Protein AF-A0A1V4A665-F1 (afdb_monomer)

Mean predicted aligned error: 5.91 Å

Structure (mmCIF, N/CA/C/O backbone):
data_AF-A0A1V4A665-F1
#
_entry.id   AF-A0A1V4A665-F1
#
loop_
_atom_site.group_PDB
_atom_site.id
_atom_site.type_symbol
_atom_site.label_atom_id
_atom_site.label_alt_id
_atom_site.label_comp_id
_atom_site.label_asym_id
_atom_site.label_entity_id
_atom_site.label_seq_id
_atom_site.pdbx_PDB_ins_code
_atom_site.Cartn_x
_atom_site.Cartn_y
_atom_site.Cartn_z
_atom_site.occupancy
_atom_site.B_iso_or_equiv
_atom_site.auth_seq_id
_atom_site.auth_comp_id
_atom_site.auth_asym_id
_atom_site.auth_atom_id
_atom_site.pdbx_PDB_model_num
ATOM 1 N N . MET A 1 1 ? -10.060 6.236 -21.273 1.00 76.00 1 MET A N 1
ATOM 2 C CA . MET A 1 1 ? -10.713 5.647 -20.078 1.00 76.00 1 MET A CA 1
ATOM 3 C C . MET A 1 1 ? -11.325 4.308 -20.467 1.00 76.00 1 MET A C 1
ATOM 5 O O . MET A 1 1 ? -11.681 4.166 -21.628 1.00 76.00 1 MET A O 1
ATOM 9 N N . THR A 1 2 ? -11.393 3.326 -19.561 1.00 91.56 2 THR A N 1
ATOM 10 C CA . THR A 1 2 ? -11.801 1.942 -19.895 1.00 91.56 2 THR A CA 1
ATOM 11 C C . THR A 1 2 ? -13.312 1.702 -19.878 1.00 91.56 2 THR A C 1
ATOM 13 O O . THR A 1 2 ? -13.748 0.668 -20.364 1.00 91.56 2 THR A O 1
ATOM 16 N N . GLY A 1 3 ? -14.105 2.629 -19.329 1.00 94.94 3 GLY A N 1
ATOM 17 C CA . GLY A 1 3 ? -15.557 2.464 -19.172 1.00 94.94 3 GLY A CA 1
ATOM 18 C C . GLY A 1 3 ? -15.970 1.578 -17.990 1.00 94.94 3 GLY A C 1
ATOM 19 O O . GLY A 1 3 ? -17.159 1.361 -17.785 1.00 94.94 3 GLY A O 1
ATOM 20 N N . HIS A 1 4 ? -15.014 1.090 -17.196 1.00 94.88 4 HIS A N 1
ATOM 21 C CA . HIS A 1 4 ? -15.266 0.278 -16.006 1.00 94.88 4 HIS A CA 1
ATOM 22 C C . HIS A 1 4 ? -14.942 1.051 -14.725 1.00 94.88 4 HIS A C 1
ATOM 24 O O . HIS A 1 4 ? -14.145 1.993 -14.739 1.00 94.88 4 HIS A O 1
ATOM 30 N N . ARG A 1 5 ? -15.530 0.608 -13.608 1.00 92.56 5 ARG A N 1
ATOM 31 C CA . ARG A 1 5 ? -15.144 1.061 -12.265 1.00 92.56 5 ARG A CA 1
ATOM 32 C C . ARG A 1 5 ? -13.665 0.740 -11.997 1.00 92.56 5 ARG A C 1
ATOM 34 O O . ARG A 1 5 ? -13.145 -0.243 -12.537 1.00 92.56 5 ARG A O 1
ATOM 41 N N . HIS A 1 6 ? -12.970 1.548 -11.195 1.00 91.88 6 HIS A N 1
ATOM 42 C CA . HIS A 1 6 ? -11.529 1.345 -10.993 1.00 91.88 6 HIS A CA 1
ATOM 43 C C . HIS A 1 6 ? -11.242 0.037 -10.250 1.00 91.88 6 HIS A C 1
ATOM 45 O O . HIS A 1 6 ? -10.253 -0.622 -10.559 1.00 91.88 6 HIS A O 1
ATOM 51 N N . GLU A 1 7 ? -12.131 -0.375 -9.345 1.00 94.38 7 GLU A N 1
ATOM 52 C CA . GLU A 1 7 ? -12.058 -1.622 -8.580 1.00 94.38 7 GLU A CA 1
ATOM 53 C C . GLU A 1 7 ? -11.962 -2.819 -9.523 1.00 94.38 7 GLU A C 1
ATOM 55 O O . GLU A 1 7 ? -11.055 -3.638 -9.404 1.00 94.38 7 GLU A O 1
ATOM 60 N N . ALA A 1 8 ? -12.823 -2.852 -10.542 1.00 95.50 8 ALA A N 1
ATOM 61 C CA . ALA A 1 8 ? -12.865 -3.915 -11.540 1.00 95.50 8 ALA A CA 1
ATOM 62 C C . ALA A 1 8 ? -11.580 -3.961 -12.379 1.00 95.50 8 ALA A C 1
ATOM 64 O O . ALA A 1 8 ? -11.098 -5.037 -12.739 1.00 95.50 8 ALA A O 1
ATOM 65 N N . GLU A 1 9 ? -10.984 -2.806 -12.691 1.00 96.31 9 GLU A N 1
ATOM 66 C CA . GLU A 1 9 ? -9.695 -2.777 -13.384 1.00 96.31 9 GLU A CA 1
ATOM 67 C C . GLU A 1 9 ? -8.550 -3.256 -12.487 1.00 96.31 9 GLU A C 1
ATOM 69 O O . GLU A 1 9 ? -7.679 -3.986 -12.965 1.00 96.31 9 GLU A O 1
ATOM 74 N N . VAL A 1 10 ? -8.548 -2.897 -11.201 1.00 95.88 10 VAL A N 1
ATOM 75 C CA . VAL A 1 10 ? -7.524 -3.350 -10.249 1.00 95.88 10 VAL A CA 1
ATOM 76 C C . VAL A 1 10 ? -7.664 -4.847 -9.969 1.00 95.88 10 VAL A C 1
ATOM 78 O O . VAL A 1 10 ? -6.669 -5.569 -10.021 1.00 95.88 10 VAL A O 1
ATOM 81 N N . GLU A 1 11 ? -8.876 -5.356 -9.770 1.00 96.50 11 GLU A N 1
ATOM 82 C CA . GLU A 1 11 ? -9.145 -6.789 -9.621 1.00 96.50 11 GLU A CA 1
ATOM 83 C C . GLU A 1 11 ? -8.640 -7.581 -10.829 1.00 96.50 11 GLU A C 1
ATOM 85 O O . GLU A 1 11 ? -7.860 -8.528 -10.687 1.00 96.50 11 GLU A O 1
ATOM 90 N N . ARG A 1 12 ? -9.020 -7.147 -12.036 1.00 96.19 12 ARG A N 1
ATOM 91 C CA . ARG A 1 12 ? -8.699 -7.849 -13.283 1.00 96.19 12 ARG A CA 1
ATOM 92 C C . ARG A 1 12 ? -7.221 -7.777 -13.655 1.00 96.19 12 ARG A C 1
ATOM 94 O O . ARG A 1 12 ? -6.689 -8.739 -14.207 1.00 96.19 12 ARG A O 1
ATOM 101 N N . ARG A 1 13 ? -6.558 -6.639 -13.426 1.00 95.75 13 ARG A N 1
ATOM 102 C CA . ARG A 1 13 ? -5.170 -6.413 -13.875 1.00 95.75 13 ARG A CA 1
ATOM 103 C C . ARG A 1 13 ? -4.128 -6.681 -12.797 1.00 95.75 13 ARG A C 1
ATOM 105 O O . ARG A 1 13 ? -2.977 -6.940 -13.142 1.00 95.75 13 ARG A O 1
ATOM 112 N N . VAL A 1 14 ? -4.509 -6.605 -11.524 1.00 96.12 14 VAL A N 1
ATOM 113 C CA . VAL A 1 14 ? -3.581 -6.673 -10.391 1.00 96.12 14 VAL A CA 1
ATOM 114 C C . VAL A 1 14 ? -3.929 -7.837 -9.474 1.00 96.12 14 VAL A C 1
ATOM 116 O O . VAL A 1 14 ? -3.139 -8.777 -9.406 1.00 96.12 14 VAL A O 1
ATOM 119 N N . LEU A 1 15 ? -5.086 -7.810 -8.799 1.00 97.38 15 LEU A N 1
ATOM 120 C CA . LEU A 1 15 ? -5.373 -8.757 -7.710 1.00 97.38 15 LEU A CA 1
ATOM 121 C C . LEU A 1 15 ? -5.430 -10.203 -8.220 1.00 97.38 15 LEU A C 1
ATOM 123 O O . LEU A 1 15 ? -4.699 -11.062 -7.725 1.00 97.38 15 LEU A O 1
ATOM 127 N N . GLY A 1 16 ? -6.220 -10.461 -9.266 1.00 95.56 16 GLY A N 1
ATOM 128 C CA . GLY A 1 16 ? -6.358 -11.787 -9.872 1.00 95.56 16 GLY A CA 1
ATOM 129 C C . GLY A 1 16 ? -5.032 -12.331 -10.421 1.00 95.56 16 GLY A C 1
ATOM 130 O O . GLY A 1 16 ? -4.569 -13.372 -9.950 1.00 95.56 16 GLY A O 1
ATOM 131 N N . PRO A 1 17 ? -4.360 -11.631 -11.360 1.00 93.31 17 PRO A N 1
ATOM 132 C CA . PRO A 1 17 ? -3.095 -12.091 -11.939 1.00 93.31 17 PRO A CA 1
ATOM 133 C C . PRO A 1 17 ? -1.947 -12.247 -10.931 1.00 93.31 17 PRO A C 1
ATOM 135 O O . PRO A 1 17 ? -1.073 -13.096 -11.120 1.00 93.31 17 PRO A O 1
ATOM 138 N N . ALA A 1 18 ? -1.923 -11.446 -9.860 1.00 95.88 18 ALA A N 1
ATOM 139 C CA . ALA A 1 18 ? -0.941 -11.594 -8.788 1.00 95.88 18 ALA A CA 1
ATOM 140 C C . ALA A 1 18 ? -1.342 -12.655 -7.746 1.00 95.88 18 ALA A C 1
ATOM 142 O O . ALA A 1 18 ? -0.508 -13.026 -6.916 1.00 95.88 18 ALA A O 1
ATOM 143 N N . GLY A 1 19 ? -2.567 -13.188 -7.819 1.00 96.56 19 GLY A N 1
ATOM 144 C CA . GLY A 1 19 ? -3.096 -14.204 -6.917 1.00 96.56 19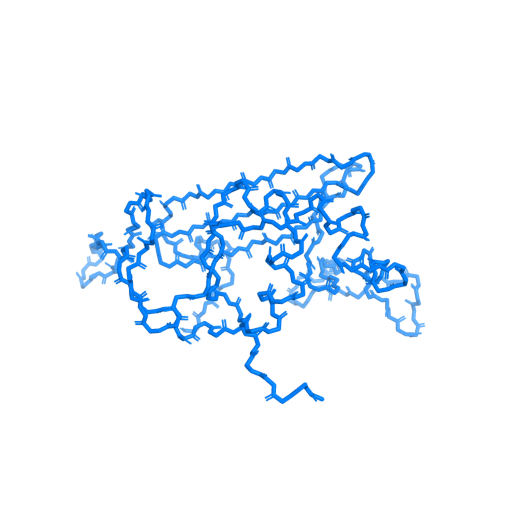 GLY A CA 1
ATOM 145 C C . GLY A 1 19 ? -3.338 -13.676 -5.505 1.00 96.56 19 GLY A C 1
ATOM 146 O O . GLY A 1 19 ? -3.020 -14.381 -4.550 1.00 96.56 19 GLY A O 1
ATOM 147 N N . LEU A 1 20 ? -3.826 -12.442 -5.369 1.00 97.81 20 LEU A N 1
ATOM 148 C CA . LEU A 1 20 ? -4.102 -11.786 -4.088 1.00 97.81 20 LEU A CA 1
ATOM 149 C C . LEU A 1 20 ? -5.510 -12.169 -3.616 1.00 97.81 20 LEU A C 1
ATOM 151 O O . LEU A 1 20 ? -6.488 -11.497 -3.928 1.00 97.81 20 LEU A O 1
ATOM 155 N N . ARG A 1 21 ? -5.625 -13.329 -2.964 1.00 96.44 21 ARG A N 1
ATOM 156 C CA . ARG A 1 21 ? -6.918 -13.976 -2.668 1.00 96.44 21 ARG A CA 1
ATOM 157 C C . ARG A 1 21 ? -7.666 -13.369 -1.481 1.00 96.44 21 ARG A C 1
ATOM 159 O O . ARG A 1 21 ? -8.854 -13.625 -1.330 1.00 96.44 21 ARG A O 1
ATOM 166 N N . TYR A 1 22 ? -6.973 -12.602 -0.656 1.00 97.38 22 TYR A N 1
ATOM 167 C CA . TYR A 1 22 ? -7.489 -11.925 0.528 1.00 97.38 22 TYR A CA 1
ATOM 168 C C . TYR A 1 22 ? -7.456 -10.399 0.372 1.00 97.38 22 TYR A C 1
ATOM 170 O O . TYR A 1 22 ? -7.697 -9.679 1.337 1.00 97.38 22 TYR A O 1
ATOM 178 N N . SER A 1 23 ? -7.154 -9.901 -0.830 1.00 97.81 23 SER A N 1
ATOM 179 C CA . SER A 1 23 ? -7.285 -8.489 -1.179 1.00 97.81 23 SER A CA 1
ATOM 180 C C . SER A 1 23 ? -8.612 -8.243 -1.885 1.00 97.81 23 SER A C 1
ATOM 182 O O . SER A 1 23 ? -8.947 -8.958 -2.829 1.00 97.81 23 SER A O 1
ATOM 184 N N . TYR A 1 24 ? -9.356 -7.228 -1.456 1.00 96.19 24 TYR A N 1
ATOM 185 C CA . TYR A 1 24 ? -10.657 -6.899 -2.033 1.00 96.19 24 TYR A CA 1
ATOM 186 C C . TYR A 1 24 ? -11.042 -5.441 -1.776 1.00 96.19 24 TYR A C 1
ATOM 188 O O . TYR A 1 24 ? -10.493 -4.778 -0.892 1.00 96.19 24 TYR A O 1
ATOM 196 N N . PHE A 1 25 ? -12.016 -4.962 -2.545 1.00 94.81 25 PHE A N 1
ATOM 197 C CA . PHE A 1 25 ? -12.670 -3.682 -2.313 1.00 94.81 25 PHE A CA 1
ATOM 198 C C . PHE A 1 25 ? -14.008 -3.923 -1.604 1.00 94.81 25 PHE A C 1
ATOM 200 O O . PHE A 1 25 ? -14.816 -4.707 -2.106 1.00 94.81 25 PHE A O 1
ATOM 207 N N . PRO A 1 26 ? -14.243 -3.325 -0.423 1.00 90.56 26 PRO A N 1
ATOM 208 C CA . PRO A 1 26 ? -15.443 -3.592 0.363 1.00 90.56 26 PRO A CA 1
ATOM 209 C C . PRO A 1 26 ? -16.704 -2.870 -0.151 1.00 90.56 26 PRO A C 1
ATOM 211 O O . PRO A 1 26 ? -17.768 -3.068 0.415 1.00 90.56 26 PRO A O 1
ATOM 214 N N . ASP A 1 27 ? -16.647 -2.063 -1.219 1.00 85.25 27 ASP A N 1
ATOM 215 C CA . ASP A 1 27 ? -17.749 -1.166 -1.612 1.00 85.25 27 ASP A CA 1
ATOM 216 C C . ASP A 1 27 ? -18.291 -0.401 -0.379 1.00 85.25 27 ASP A C 1
ATOM 218 O O . ASP A 1 27 ? -17.513 0.276 0.295 1.00 85.25 27 ASP A O 1
ATOM 222 N N . ALA A 1 28 ? -19.590 -0.508 -0.073 1.00 87.62 28 ALA A N 1
ATOM 223 C CA . ALA A 1 28 ? -20.231 0.081 1.110 1.00 87.62 28 ALA A CA 1
ATOM 224 C C . ALA A 1 28 ? -20.291 -0.866 2.328 1.00 87.62 28 ALA A C 1
ATOM 226 O O . ALA A 1 28 ? -20.850 -0.492 3.359 1.00 87.62 28 ALA A O 1
ATOM 227 N N . ASP A 1 29 ? -19.754 -2.082 2.210 1.00 91.38 29 ASP A N 1
ATOM 228 C CA . ASP A 1 29 ? -19.636 -3.030 3.316 1.00 91.38 29 ASP A CA 1
ATOM 229 C C . ASP A 1 29 ? -18.651 -2.480 4.356 1.00 91.38 29 ASP A C 1
ATOM 231 O O . ASP A 1 29 ? -17.537 -2.060 4.033 1.00 91.38 29 ASP A O 1
ATOM 235 N N . THR A 1 30 ? -19.077 -2.441 5.613 1.00 93.56 30 THR A N 1
ATOM 236 C CA . THR A 1 30 ? -18.249 -1.953 6.720 1.00 93.56 30 THR A CA 1
ATOM 237 C C . THR A 1 30 ? -17.481 -3.070 7.412 1.00 93.56 30 THR A C 1
ATOM 239 O O . THR A 1 30 ? -16.614 -2.774 8.232 1.00 93.56 30 THR A O 1
ATOM 242 N N . ASP A 1 31 ? -17.806 -4.334 7.131 1.00 93.25 31 ASP A N 1
ATOM 243 C CA . ASP A 1 31 ? -17.176 -5.479 7.776 1.00 93.25 31 ASP A CA 1
ATOM 244 C C . ASP A 1 31 ? -15.863 -5.888 7.085 1.00 93.25 31 ASP A C 1
ATOM 246 O O . ASP A 1 31 ? -15.717 -5.892 5.856 1.00 93.25 31 ASP A O 1
ATOM 250 N N . ILE A 1 32 ? -14.886 -6.298 7.899 1.00 94.56 32 ILE A N 1
ATOM 251 C CA . ILE A 1 32 ? -13.647 -6.908 7.415 1.00 94.56 32 ILE A CA 1
ATOM 252 C C . ILE A 1 32 ? -13.852 -8.424 7.311 1.00 94.56 32 ILE A C 1
ATOM 254 O O . ILE A 1 32 ? -14.257 -9.095 8.260 1.00 94.56 32 ILE A O 1
ATOM 258 N N . ARG A 1 33 ? -13.573 -8.987 6.133 1.00 94.69 33 ARG A N 1
ATOM 259 C CA . ARG A 1 33 ? -13.776 -10.408 5.835 1.00 94.69 33 ARG A CA 1
ATOM 260 C C . ARG A 1 33 ? -12.648 -11.250 6.431 1.00 94.69 33 ARG A C 1
ATOM 262 O O . ARG A 1 33 ? -11.476 -10.996 6.168 1.00 94.69 33 ARG A O 1
ATOM 269 N N . GLY A 1 34 ? -13.011 -12.326 7.129 1.00 95.38 34 GLY A N 1
ATOM 270 C CA . GLY A 1 34 ? -12.053 -13.273 7.713 1.00 95.38 34 GLY A CA 1
ATOM 271 C C . GLY A 1 34 ? -11.369 -12.742 8.980 1.00 95.38 34 GLY A C 1
ATOM 272 O O . GLY A 1 34 ? -11.804 -11.732 9.522 1.00 95.38 34 GLY A O 1
ATOM 273 N N . PRO A 1 35 ? -10.328 -13.423 9.492 1.00 96.00 35 PRO A N 1
ATOM 274 C CA . PRO A 1 35 ? -9.631 -13.002 10.707 1.00 96.00 35 PRO A CA 1
ATOM 275 C C . PRO A 1 35 ? -8.950 -11.636 10.553 1.00 96.00 35 PRO A C 1
ATOM 277 O O . PRO A 1 35 ? -8.191 -11.420 9.608 1.00 96.00 35 PRO A O 1
ATOM 280 N N . HIS A 1 36 ? -9.187 -10.744 11.509 1.00 95.81 36 HIS A N 1
ATOM 281 C CA . HIS A 1 36 ? -8.585 -9.416 11.593 1.00 95.81 36 HIS A CA 1
ATOM 282 C C . HIS A 1 36 ? -8.463 -8.990 13.060 1.00 95.81 36 HIS A C 1
ATOM 284 O O . HIS A 1 36 ? -9.134 -9.545 13.927 1.00 95.81 36 HIS A O 1
ATOM 290 N N . ASN A 1 37 ? -7.579 -8.031 13.330 1.00 94.75 37 ASN A N 1
ATOM 291 C CA . ASN A 1 37 ? -7.515 -7.366 14.630 1.00 94.75 37 ASN A CA 1
ATOM 292 C C . ASN A 1 37 ? -8.523 -6.218 14.657 1.00 94.75 37 ASN A C 1
ATOM 294 O O . ASN A 1 37 ? -8.673 -5.546 13.637 1.00 94.75 37 ASN A O 1
ATOM 298 N N . ASP A 1 38 ? -9.091 -5.929 15.823 1.00 95.31 38 ASP A N 1
ATOM 299 C CA . ASP A 1 38 ? -9.941 -4.755 16.011 1.00 95.31 38 ASP A CA 1
ATOM 300 C C . ASP A 1 38 ? -9.121 -3.455 15.929 1.00 95.31 38 ASP A C 1
ATOM 302 O O . ASP A 1 38 ? -8.031 -3.330 16.500 1.00 95.31 38 ASP A O 1
ATOM 306 N N . GLY A 1 39 ? -9.630 -2.477 15.186 1.00 93.94 39 GLY A N 1
ATOM 307 C CA . GLY A 1 39 ? -9.032 -1.157 15.017 1.00 93.94 39 GLY A CA 1
ATOM 308 C C . GLY A 1 39 ? -9.595 -0.177 16.037 1.00 93.94 39 GLY A C 1
ATOM 309 O O . GLY A 1 39 ? -10.807 -0.091 16.205 1.00 93.94 39 GLY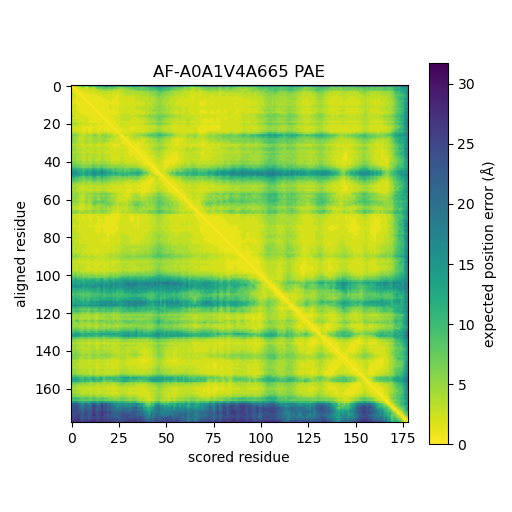 A O 1
ATOM 310 N N . TYR A 1 40 ? -8.733 0.611 16.674 1.00 93.31 40 TYR A N 1
ATOM 311 C CA . TYR A 1 40 ? -9.147 1.618 17.652 1.00 93.31 40 TYR A CA 1
ATOM 312 C C . TYR A 1 40 ? -8.645 3.004 17.269 1.00 93.31 40 TYR A C 1
ATOM 314 O O . TYR A 1 40 ? -7.560 3.127 16.718 1.00 93.31 40 TYR A O 1
ATOM 322 N N . GLN A 1 41 ? -9.401 4.051 17.582 1.00 91.25 41 GLN A N 1
ATOM 323 C CA . GLN A 1 41 ? -9.021 5.437 17.317 1.00 91.25 41 GLN A CA 1
ATOM 324 C C . GLN A 1 41 ? -9.262 6.296 18.554 1.00 91.25 41 GLN A C 1
ATOM 326 O O . GLN A 1 41 ? -10.290 6.181 19.222 1.00 91.25 41 GLN A O 1
ATOM 331 N N . GLU A 1 42 ? -8.307 7.169 18.844 1.00 91.56 42 GLU A N 1
ATOM 332 C CA . GLU A 1 42 ? -8.420 8.197 19.869 1.00 91.56 42 GLU A CA 1
ATOM 333 C C . GLU A 1 42 ? -9.279 9.360 19.367 1.00 91.56 42 GLU A C 1
ATOM 335 O O . GLU A 1 42 ? -9.062 9.893 18.275 1.00 91.56 42 GLU A O 1
ATOM 340 N N . PHE A 1 43 ? -10.250 9.761 20.185 1.00 88.06 43 PHE A N 1
ATOM 341 C CA . PHE A 1 43 ? -11.128 10.903 19.973 1.00 88.06 43 PHE A CA 1
ATOM 342 C C . PHE A 1 43 ? -10.934 11.912 21.110 1.00 88.06 43 PHE A C 1
ATOM 344 O O . PHE A 1 43 ? -11.196 11.576 22.270 1.00 88.06 43 PHE A O 1
ATOM 351 N N . PRO A 1 44 ? -10.506 13.150 20.808 1.00 88.44 44 PRO A N 1
ATOM 352 C CA . PRO A 1 44 ? -10.406 14.200 21.812 1.00 88.44 44 PRO A CA 1
ATOM 353 C C . PRO A 1 44 ? -11.776 14.537 22.408 1.00 88.44 44 PRO A C 1
ATOM 355 O O . PRO A 1 44 ? -12.771 14.661 21.689 1.00 88.44 44 PRO A O 1
ATOM 358 N N . LYS A 1 45 ? -11.815 14.738 23.724 1.00 90.00 45 LYS A N 1
ATOM 359 C CA . LYS A 1 45 ? -12.981 15.212 24.474 1.00 90.00 45 LYS A CA 1
ATOM 360 C C . LYS A 1 45 ? -12.760 16.619 25.017 1.00 90.00 45 LYS A C 1
ATOM 362 O O . LYS A 1 45 ? -11.638 17.119 25.120 1.00 90.00 45 LYS A O 1
ATOM 367 N N . ALA A 1 46 ? -13.865 17.260 25.399 1.00 87.00 46 ALA A N 1
ATOM 368 C CA . ALA A 1 46 ? -13.813 18.495 26.170 1.00 87.00 46 ALA A CA 1
ATOM 369 C C . ALA A 1 46 ? -12.997 18.278 27.457 1.00 87.00 46 ALA A C 1
ATOM 371 O O . ALA A 1 46 ? -13.099 17.232 28.089 1.00 87.00 46 ALA A O 1
ATOM 372 N N . GLY A 1 47 ? -12.179 19.263 27.831 1.00 87.50 47 GLY A N 1
ATOM 373 C CA . GLY A 1 47 ? -11.319 19.166 29.016 1.00 87.50 47 GLY A CA 1
ATOM 374 C C . GLY A 1 47 ? -9.985 18.438 28.802 1.00 87.50 47 GLY A C 1
ATOM 375 O O . GLY A 1 47 ? -9.238 18.293 29.762 1.00 87.50 47 GLY A O 1
ATOM 376 N N . GLY A 1 48 ? -9.650 18.029 27.571 1.00 86.75 48 GLY A N 1
ATOM 377 C CA . GLY A 1 48 ? -8.350 17.420 27.247 1.00 86.75 48 GLY A CA 1
ATOM 378 C C . GLY A 1 48 ? -8.273 15.909 27.479 1.00 86.75 48 GLY A C 1
ATOM 379 O O . GLY A 1 48 ? -7.209 15.321 27.307 1.00 86.75 48 GLY A O 1
ATOM 380 N N . GLU A 1 49 ? -9.387 15.274 27.844 1.00 90.81 49 GLU A N 1
ATOM 381 C CA . GLU A 1 49 ? -9.490 13.818 27.897 1.00 90.81 49 GLU A CA 1
ATOM 382 C C . GLU A 1 49 ? -9.477 13.202 26.490 1.00 90.81 49 GLU A C 1
ATOM 384 O O . GLU A 1 49 ? -9.833 13.844 25.499 1.00 90.81 49 GLU A O 1
ATOM 389 N N . VAL A 1 50 ? -9.103 11.925 26.409 1.00 91.19 50 VAL A N 1
ATOM 390 C CA . VAL A 1 50 ? -9.112 11.143 25.170 1.00 91.19 50 VAL A CA 1
ATOM 391 C C . VAL A 1 50 ? -9.988 9.912 25.364 1.00 91.19 50 VAL A C 1
ATOM 393 O O . VAL A 1 50 ? -9.872 9.198 26.358 1.00 91.19 50 VAL A O 1
ATOM 396 N N . GLU A 1 51 ? -10.880 9.663 24.409 1.00 92.00 51 GLU A N 1
ATOM 397 C CA . GLU A 1 51 ? -11.692 8.451 24.343 1.00 92.00 51 GLU A CA 1
ATOM 398 C C . GLU A 1 51 ? -11.159 7.522 23.260 1.00 92.00 51 GLU A C 1
ATOM 400 O O . GLU A 1 51 ? -11.069 7.914 22.099 1.00 92.00 51 GLU A O 1
ATOM 405 N N . LEU A 1 52 ? -10.859 6.277 23.623 1.00 93.00 52 LEU A N 1
ATOM 406 C CA . LEU A 1 52 ? -10.545 5.238 22.654 1.00 93.00 52 LEU A CA 1
ATOM 407 C C . LEU A 1 52 ? -11.848 4.596 22.160 1.00 93.00 52 LEU A C 1
ATOM 409 O O . LEU A 1 52 ? -12.604 4.047 22.961 1.00 93.00 52 LEU A O 1
ATOM 413 N N . ARG A 1 53 ? -12.109 4.655 20.852 1.00 93.50 53 ARG A N 1
ATOM 414 C CA . ARG A 1 53 ? -13.282 4.030 20.224 1.00 93.50 53 ARG A CA 1
ATOM 415 C C . ARG A 1 53 ? -12.872 2.920 19.280 1.00 93.50 53 ARG A C 1
ATOM 417 O O . ARG A 1 53 ? -11.922 3.083 18.520 1.00 93.50 53 ARG A O 1
ATOM 424 N N . ASP A 1 54 ? -13.628 1.830 19.304 1.00 95.25 54 ASP A N 1
ATOM 425 C CA . ASP A 1 54 ? -13.565 0.798 18.273 1.00 95.25 54 ASP A CA 1
ATOM 426 C C . ASP A 1 54 ? -14.081 1.378 16.946 1.00 95.25 54 ASP A C 1
ATOM 428 O O . ASP A 1 54 ? -15.195 1.897 16.857 1.00 95.25 54 ASP A O 1
ATOM 432 N N . VAL A 1 55 ? -13.225 1.325 15.933 1.00 93.25 55 VAL A N 1
ATOM 433 C CA . VAL A 1 55 ? -13.443 1.809 14.564 1.00 93.25 55 VAL A CA 1
ATOM 434 C C . VAL A 1 55 ? -13.188 0.696 13.548 1.00 93.25 55 VAL A C 1
ATOM 436 O O . VAL A 1 55 ? -12.903 0.960 12.382 1.00 93.25 55 VAL A O 1
ATOM 439 N N . THR A 1 56 ? -13.286 -0.565 13.972 1.00 94.56 56 THR A N 1
ATOM 440 C CA . THR A 1 56 ? -13.115 -1.738 13.104 1.00 94.56 56 THR A CA 1
ATOM 441 C C . THR A 1 56 ? -14.104 -1.712 11.947 1.00 94.56 56 THR A C 1
ATOM 443 O O . THR A 1 56 ? -13.743 -2.008 10.809 1.00 94.56 56 THR A O 1
ATOM 446 N N . ARG A 1 57 ? -15.341 -1.295 12.239 1.00 93.88 57 ARG A N 1
ATOM 447 C CA . ARG A 1 57 ? -16.441 -1.202 11.281 1.00 93.88 57 ARG A CA 1
ATOM 448 C C . ARG A 1 57 ? -16.651 0.233 10.835 1.00 93.88 57 ARG A C 1
ATOM 450 O O . ARG A 1 57 ? -17.216 1.040 11.572 1.00 93.88 57 ARG A O 1
ATOM 457 N N . TRP A 1 58 ? -16.235 0.544 9.614 1.00 87.06 58 TRP A N 1
ATOM 458 C CA . TRP A 1 58 ? -16.489 1.844 8.998 1.00 87.06 58 TRP A CA 1
ATOM 459 C C . TRP A 1 58 ? -16.400 1.765 7.471 1.00 87.06 58 TRP A C 1
ATOM 461 O O . TRP A 1 58 ? -15.683 0.932 6.912 1.00 87.06 58 TRP A O 1
ATOM 471 N N . SER A 1 59 ? -17.147 2.633 6.786 1.00 87.69 59 SER A N 1
ATOM 472 C CA . SER A 1 59 ? -17.197 2.628 5.322 1.00 87.69 59 SER A CA 1
ATOM 473 C C . SER A 1 59 ? -15.885 3.126 4.718 1.00 87.69 59 SER A C 1
ATOM 475 O O . SER A 1 59 ? -15.424 4.220 5.037 1.00 87.69 59 SER A O 1
ATOM 477 N N . GLN A 1 60 ? -15.327 2.370 3.767 1.00 85.38 60 GLN A N 1
ATOM 478 C CA . GLN A 1 60 ? -14.133 2.787 3.025 1.00 85.38 60 GLN A CA 1
ATOM 479 C C . GLN A 1 60 ? -14.446 3.674 1.810 1.00 85.38 60 GLN A C 1
ATOM 481 O O . GLN A 1 60 ? -13.519 4.156 1.150 1.00 85.38 60 GLN A O 1
ATOM 486 N N . THR A 1 61 ? -15.726 3.907 1.492 1.00 84.81 61 THR A N 1
ATOM 487 C CA . THR A 1 61 ? -16.145 4.594 0.256 1.00 84.81 61 THR A CA 1
ATOM 488 C C . THR A 1 61 ? -15.597 6.012 0.135 1.00 84.81 61 THR A C 1
ATOM 490 O O . THR A 1 61 ? -15.319 6.453 -0.976 1.00 84.81 61 THR A O 1
ATOM 493 N N . GLU A 1 62 ? -15.382 6.710 1.255 1.00 83.19 62 GLU A N 1
ATOM 494 C CA . GLU A 1 62 ? -14.803 8.063 1.277 1.00 83.19 62 GLU A CA 1
ATOM 495 C C . GLU A 1 62 ? -13.389 8.102 0.671 1.00 83.19 62 GLU A C 1
ATOM 497 O O . GLU A 1 62 ? -12.983 9.086 0.058 1.00 83.19 62 GLU A O 1
ATOM 502 N N . SER A 1 63 ? -12.632 7.007 0.796 1.00 83.38 63 SER A N 1
ATOM 503 C CA . SER A 1 63 ? -11.267 6.930 0.271 1.00 83.38 63 SER A CA 1
ATOM 504 C C . SER A 1 63 ? -11.216 6.731 -1.240 1.00 83.38 63 SER A C 1
ATOM 506 O O . SER A 1 63 ? -10.208 7.081 -1.857 1.00 83.38 63 SER A O 1
ATOM 508 N N . TRP A 1 64 ? -12.251 6.111 -1.818 1.00 86.56 64 TRP A N 1
ATOM 509 C CA . TRP A 1 64 ? -12.288 5.658 -3.209 1.00 86.56 64 TRP A CA 1
ATOM 510 C C . TRP A 1 64 ? -10.936 5.042 -3.648 1.00 86.56 64 TRP A C 1
ATOM 512 O O . TRP A 1 64 ? -10.284 4.323 -2.879 1.00 86.56 64 TRP A O 1
ATOM 522 N N . ALA A 1 65 ? -10.453 5.366 -4.848 1.00 87.50 65 ALA A N 1
ATOM 523 C CA . ALA A 1 65 ? -9.183 4.875 -5.385 1.00 87.50 65 ALA A CA 1
ATOM 524 C C . ALA A 1 65 ? -7.927 5.257 -4.564 1.00 87.50 65 ALA A C 1
ATOM 526 O O . ALA A 1 65 ? -6.857 4.697 -4.802 1.00 87.50 65 ALA A O 1
ATOM 527 N N . ALA A 1 66 ? -8.018 6.185 -3.602 1.00 86.38 66 ALA A N 1
ATOM 528 C CA . ALA A 1 66 ? -6.866 6.626 -2.815 1.00 86.38 66 ALA A CA 1
ATOM 529 C C . ALA A 1 66 ? -6.496 5.671 -1.668 1.00 86.38 66 ALA A C 1
ATOM 531 O O . ALA A 1 66 ? -5.365 5.728 -1.179 1.00 86.38 66 ALA A O 1
ATOM 532 N N . GLY A 1 67 ? -7.413 4.808 -1.213 1.00 85.81 67 GLY A N 1
ATOM 533 C CA . GLY A 1 67 ? -7.119 3.974 -0.043 1.00 85.81 67 GLY A CA 1
ATOM 534 C C . GLY A 1 67 ? -8.169 2.963 0.401 1.00 85.81 67 GLY A C 1
ATOM 535 O O . GLY A 1 67 ? -8.058 2.489 1.522 1.00 85.81 67 GLY A O 1
ATOM 536 N N . HIS A 1 68 ? -9.169 2.626 -0.417 1.00 89.44 68 HIS A N 1
ATOM 537 C CA . HIS A 1 68 ? -10.238 1.709 0.008 1.00 89.44 68 HIS A CA 1
ATOM 538 C C . HIS A 1 68 ? -9.935 0.203 -0.180 1.00 89.44 68 HIS A C 1
ATOM 540 O O . HIS A 1 68 ? -10.851 -0.609 -0.148 1.00 89.44 68 HIS A O 1
ATOM 546 N N . LEU A 1 69 ? -8.679 -0.194 -0.428 1.00 94.06 69 LEU A N 1
ATOM 547 C CA . LEU A 1 69 ? -8.308 -1.610 -0.570 1.00 94.06 69 LEU A CA 1
ATOM 548 C C . LEU A 1 69 ? -8.107 -2.252 0.810 1.00 94.06 69 LEU A C 1
ATOM 550 O O . LEU A 1 69 ? -7.217 -1.836 1.552 1.00 94.06 69 LEU A O 1
ATOM 554 N N . THR A 1 70 ? -8.835 -3.329 1.097 1.00 95.25 70 THR A N 1
ATOM 555 C CA . THR A 1 70 ? -8.548 -4.223 2.228 1.00 95.25 70 THR A CA 1
ATOM 556 C C . THR A 1 70 ? -7.629 -5.347 1.762 1.00 95.25 70 THR A C 1
ATOM 558 O O . THR A 1 70 ? -7.774 -5.854 0.649 1.00 95.25 70 THR A O 1
ATOM 561 N N . SER A 1 71 ? -6.644 -5.727 2.578 1.00 96.62 71 SER A N 1
ATOM 562 C CA . SER A 1 71 ? -5.647 -6.733 2.206 1.00 96.62 71 SER A CA 1
ATOM 563 C C . SER A 1 71 ? -5.020 -7.410 3.427 1.00 96.62 71 SER A C 1
ATOM 565 O O . SER A 1 71 ? -5.265 -7.028 4.566 1.00 96.62 71 SER A O 1
ATOM 567 N N . THR A 1 72 ? -4.152 -8.389 3.173 1.00 97.38 72 THR A N 1
ATOM 568 C CA . THR A 1 72 ? -3.285 -9.026 4.173 1.00 97.38 72 THR A CA 1
ATOM 569 C C . THR A 1 72 ? -1.824 -8.671 3.920 1.00 97.38 72 THR A C 1
ATOM 571 O O . THR A 1 72 ? -1.437 -8.344 2.795 1.00 97.38 72 THR A O 1
ATOM 574 N N . THR A 1 73 ? -0.975 -8.791 4.943 1.00 97.06 73 THR A N 1
ATOM 575 C CA . THR A 1 73 ? 0.475 -8.588 4.788 1.00 97.06 73 THR A CA 1
ATOM 576 C C . THR A 1 73 ? 1.079 -9.547 3.757 1.00 97.06 73 THR A C 1
ATOM 578 O O . THR A 1 73 ? 1.903 -9.135 2.945 1.00 97.06 73 THR A O 1
ATOM 581 N N . THR A 1 74 ? 0.598 -10.794 3.712 1.00 97.06 74 THR A N 1
ATOM 582 C CA . THR A 1 74 ? 1.011 -11.805 2.725 1.00 97.06 74 THR A CA 1
ATOM 583 C C . THR A 1 74 ? 0.666 -11.402 1.290 1.00 97.06 74 THR A C 1
ATOM 585 O O . THR A 1 74 ? 1.503 -11.531 0.394 1.00 97.06 74 THR A O 1
ATOM 588 N N . ASP A 1 75 ? -0.550 -10.915 1.039 1.00 98.19 75 ASP A N 1
ATOM 589 C CA . ASP A 1 75 ? -0.938 -10.501 -0.312 1.00 98.19 75 ASP A CA 1
ATOM 590 C C . ASP A 1 75 ? -0.252 -9.194 -0.728 1.00 98.19 75 ASP A C 1
ATOM 592 O O . ASP A 1 75 ? 0.176 -9.058 -1.876 1.00 98.19 75 ASP A O 1
ATOM 596 N N . LEU A 1 76 ? -0.043 -8.263 0.206 1.00 97.00 76 LEU A N 1
ATOM 597 C CA . LEU A 1 76 ? 0.748 -7.059 -0.046 1.00 97.00 76 LEU A CA 1
ATOM 598 C C . LEU A 1 76 ? 2.201 -7.408 -0.399 1.00 97.00 76 LEU A C 1
ATOM 600 O O . LEU A 1 76 ? 2.712 -6.924 -1.409 1.00 97.00 76 LEU A O 1
ATOM 604 N N . GLU A 1 77 ? 2.846 -8.309 0.339 1.00 96.50 77 GLU A N 1
ATOM 605 C CA . GLU A 1 77 ? 4.194 -8.792 0.018 1.00 96.50 77 GLU A CA 1
ATOM 606 C C . GLU A 1 77 ? 4.242 -9.494 -1.348 1.00 96.50 77 GLU A C 1
ATOM 608 O O . GLU A 1 77 ? 5.118 -9.224 -2.178 1.00 96.50 77 GLU A O 1
ATOM 613 N N . ARG A 1 78 ? 3.252 -10.344 -1.645 1.00 96.31 78 ARG A N 1
ATOM 614 C CA . ARG A 1 78 ? 3.130 -10.989 -2.958 1.00 96.31 78 ARG A CA 1
ATOM 615 C C . ARG A 1 78 ? 2.997 -9.954 -4.074 1.00 96.31 78 ARG A C 1
ATOM 617 O O . ARG A 1 78 ? 3.653 -10.097 -5.108 1.00 96.31 78 ARG A O 1
ATOM 624 N N . SER A 1 79 ? 2.187 -8.915 -3.874 1.00 95.19 79 SER A N 1
ATOM 625 C CA . SER A 1 79 ? 2.003 -7.836 -4.848 1.00 95.19 79 SER A CA 1
ATOM 626 C C . SER A 1 79 ? 3.319 -7.104 -5.132 1.00 95.19 79 SER A C 1
ATOM 628 O O . SER A 1 79 ? 3.657 -6.900 -6.299 1.00 95.19 79 SER A O 1
ATOM 630 N N . LEU A 1 80 ? 4.116 -6.818 -4.093 1.00 94.19 80 LEU A N 1
ATOM 631 C CA . LEU A 1 80 ? 5.438 -6.205 -4.211 1.00 94.19 80 LEU A CA 1
ATOM 632 C C . LEU A 1 80 ? 6.375 -7.060 -5.053 1.00 94.19 80 LEU A C 1
ATOM 634 O O . LEU A 1 80 ? 6.915 -6.589 -6.055 1.00 94.19 80 LEU A O 1
ATOM 638 N N . HIS A 1 81 ? 6.519 -8.337 -4.698 1.00 93.25 81 HIS A N 1
ATOM 639 C CA . HIS A 1 81 ? 7.391 -9.249 -5.429 1.00 93.25 81 HIS A CA 1
ATOM 640 C C . HIS A 1 81 ? 6.975 -9.416 -6.891 1.00 93.25 81 HIS A C 1
ATOM 642 O O . HIS A 1 81 ? 7.830 -9.496 -7.775 1.00 93.25 81 HIS A O 1
ATOM 648 N N . ARG A 1 82 ? 5.669 -9.487 -7.169 1.00 94.50 82 ARG A N 1
ATOM 649 C CA . ARG A 1 82 ? 5.157 -9.603 -8.539 1.00 94.50 82 ARG A CA 1
ATOM 650 C C . ARG A 1 82 ? 5.395 -8.319 -9.326 1.00 94.50 82 ARG A C 1
ATOM 652 O O . ARG A 1 82 ? 5.825 -8.409 -10.473 1.00 94.50 82 ARG A O 1
ATOM 659 N N . LEU A 1 83 ? 5.165 -7.153 -8.730 1.00 93.44 83 LEU A N 1
ATOM 660 C CA . LEU A 1 83 ? 5.414 -5.866 -9.372 1.00 93.44 83 LEU A CA 1
ATOM 661 C C . LEU A 1 83 ? 6.896 -5.697 -9.719 1.00 93.44 83 LEU A C 1
ATOM 663 O O . LEU A 1 83 ? 7.218 -5.459 -10.878 1.00 93.44 83 LEU A O 1
ATOM 667 N N . PHE A 1 84 ? 7.788 -5.902 -8.747 1.00 93.31 84 PHE A N 1
ATOM 668 C CA . PHE A 1 84 ? 9.225 -5.639 -8.897 1.00 93.31 84 PHE A CA 1
ATOM 669 C C . PHE A 1 84 ? 9.881 -6.597 -9.897 1.00 93.31 84 PHE A C 1
ATOM 671 O O . PHE A 1 84 ? 10.849 -6.245 -10.556 1.00 93.31 84 PHE A O 1
ATOM 678 N N . ARG A 1 85 ? 9.309 -7.794 -10.080 1.00 92.12 85 ARG A N 1
ATOM 679 C CA . ARG A 1 85 ? 9.733 -8.768 -11.102 1.00 92.12 85 ARG A CA 1
ATOM 680 C C . ARG A 1 85 ? 9.041 -8.589 -12.456 1.00 92.12 85 ARG A C 1
ATOM 682 O O . ARG A 1 85 ? 9.030 -9.521 -13.263 1.00 92.12 85 ARG A O 1
ATOM 689 N N . GLY A 1 86 ? 8.379 -7.459 -12.685 1.00 93.25 86 GLY A N 1
ATOM 690 C CA . GLY A 1 86 ? 7.713 -7.168 -13.949 1.00 93.25 86 GLY A CA 1
ATOM 691 C C . GLY A 1 86 ? 6.530 -8.083 -14.274 1.00 93.25 86 GLY A C 1
ATOM 692 O O . GLY A 1 86 ? 6.286 -8.430 -15.429 1.00 93.25 86 GLY A O 1
ATOM 693 N N . ARG A 1 87 ? 5.806 -8.582 -13.268 1.00 94.25 87 ARG A N 1
ATOM 694 C CA . ARG A 1 87 ? 4.643 -9.463 -13.488 1.00 94.25 87 ARG A CA 1
ATOM 695 C C . ARG A 1 87 ? 3.316 -8.712 -13.515 1.00 94.25 87 ARG A C 1
ATOM 697 O O . ARG A 1 87 ? 2.371 -9.247 -14.087 1.00 94.25 87 ARG A O 1
ATOM 704 N N . ILE A 1 88 ? 3.275 -7.498 -12.963 1.00 94.31 88 ILE A N 1
ATOM 705 C CA . ILE A 1 88 ? 2.100 -6.613 -12.973 1.00 94.31 88 ILE A CA 1
ATOM 706 C C . ILE A 1 88 ? 2.305 -5.502 -14.013 1.00 94.31 88 ILE A C 1
ATOM 708 O O . ILE A 1 88 ? 1.619 -5.477 -15.031 1.00 94.31 88 ILE A O 1
ATOM 712 N N . VAL A 1 89 ? 3.306 -4.645 -13.802 1.00 94.06 89 VAL A N 1
ATOM 713 C CA . VAL A 1 89 ? 3.749 -3.611 -14.754 1.00 94.06 89 VAL A CA 1
ATOM 714 C C . VAL A 1 89 ? 5.050 -4.077 -15.405 1.00 94.06 89 VAL A C 1
ATOM 716 O O . VAL A 1 89 ? 5.846 -4.734 -14.744 1.00 94.06 89 VAL A O 1
ATOM 719 N N . ARG A 1 90 ? 5.264 -3.810 -16.698 1.00 94.44 90 ARG A N 1
ATOM 720 C CA . ARG A 1 90 ? 6.398 -4.344 -17.477 1.00 94.44 90 ARG A CA 1
ATOM 721 C C . ARG A 1 90 ? 7.155 -3.254 -18.218 1.00 94.44 90 ARG A C 1
ATOM 723 O O . ARG A 1 90 ? 6.564 -2.253 -18.613 1.00 94.44 90 ARG A O 1
ATOM 730 N N . GLY A 1 91 ? 8.430 -3.528 -18.489 1.00 95.44 91 GLY A N 1
ATOM 731 C CA . GLY A 1 91 ? 9.248 -2.738 -19.405 1.00 95.44 91 GLY A CA 1
ATOM 73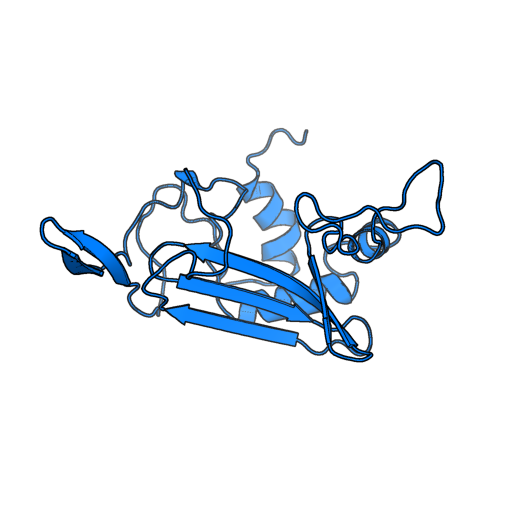2 C C . GLY A 1 91 ? 9.367 -1.273 -18.968 1.00 95.44 91 GLY A C 1
ATOM 733 O O . GLY A 1 91 ? 9.502 -1.025 -17.770 1.00 95.44 91 GLY A O 1
ATOM 734 N N . PRO A 1 92 ? 9.273 -0.308 -19.901 1.00 96.50 92 PRO A N 1
ATOM 735 C CA . PRO A 1 92 ? 9.461 1.112 -19.596 1.00 96.50 92 PRO A CA 1
ATOM 736 C C . PRO A 1 92 ? 8.550 1.644 -18.484 1.00 96.50 92 PRO A C 1
ATOM 738 O O . PRO A 1 92 ? 8.992 2.440 -17.667 1.00 96.50 92 PRO A O 1
ATOM 741 N N . ALA A 1 93 ? 7.311 1.152 -18.393 1.00 95.69 93 ALA A N 1
ATOM 742 C CA . ALA A 1 93 ? 6.382 1.573 -17.346 1.00 95.69 93 ALA A CA 1
ATOM 743 C C . ALA A 1 93 ? 6.814 1.101 -15.946 1.00 95.69 93 ALA A C 1
ATOM 745 O O . ALA A 1 93 ? 6.516 1.761 -14.958 1.00 95.69 93 ALA A O 1
ATOM 746 N N . LEU A 1 94 ? 7.513 -0.037 -15.837 1.00 95.19 94 LEU A N 1
ATOM 747 C CA . LEU A 1 94 ? 8.079 -0.469 -14.557 1.00 95.19 94 LEU A CA 1
ATOM 748 C C . LEU A 1 94 ? 9.284 0.397 -14.185 1.00 95.19 94 LEU A C 1
ATOM 750 O O . LEU A 1 94 ? 9.412 0.792 -13.031 1.00 95.19 94 LEU A O 1
ATOM 754 N N . GLU A 1 95 ? 10.143 0.710 -15.156 1.00 95.25 95 GLU A N 1
ATOM 755 C CA . GLU A 1 95 ? 11.300 1.586 -14.940 1.00 95.25 95 GLU A CA 1
ATOM 756 C C . GLU A 1 95 ? 10.886 2.992 -14.501 1.00 95.25 95 GLU A C 1
ATOM 758 O O . GLU A 1 95 ? 11.508 3.577 -13.613 1.00 95.25 95 GLU A O 1
ATOM 763 N N . GLU A 1 96 ? 9.784 3.507 -15.046 1.00 95.00 96 GLU A N 1
ATOM 764 C CA . GLU A 1 96 ? 9.204 4.786 -14.637 1.00 95.00 96 GLU A CA 1
ATOM 765 C C . GLU A 1 96 ? 8.827 4.804 -13.144 1.00 95.00 96 GLU A C 1
ATOM 767 O O . GLU A 1 96 ? 9.081 5.789 -12.452 1.00 95.00 96 GLU A O 1
ATOM 772 N N . MET A 1 97 ? 8.322 3.693 -12.595 1.00 94.44 97 MET A N 1
ATOM 773 C CA . MET A 1 97 ? 8.013 3.586 -11.159 1.00 94.44 97 MET A CA 1
ATOM 774 C C . MET A 1 97 ? 9.256 3.663 -10.259 1.00 94.44 97 MET A C 1
ATOM 776 O O . MET A 1 97 ? 9.125 3.965 -9.073 1.00 94.44 97 MET A O 1
ATOM 780 N N . PHE A 1 98 ? 10.452 3.421 -10.803 1.00 93.00 98 PHE A N 1
ATOM 781 C CA . PHE A 1 98 ? 11.737 3.546 -10.105 1.00 93.00 98 PHE A CA 1
ATOM 782 C C . PHE A 1 98 ? 12.522 4.803 -10.510 1.00 93.00 98 PHE A C 1
ATOM 784 O O . PHE A 1 98 ? 13.685 4.952 -10.132 1.00 93.00 98 PHE A O 1
ATOM 791 N N . THR A 1 99 ? 11.908 5.705 -11.278 1.00 92.19 99 THR A N 1
ATOM 792 C CA . THR A 1 99 ? 12.553 6.918 -11.783 1.00 92.19 99 THR A CA 1
ATOM 793 C C . THR A 1 99 ? 12.014 8.144 -11.056 1.00 92.19 99 THR A C 1
ATOM 795 O O . THR A 1 99 ? 10.810 8.388 -11.011 1.00 92.19 99 THR A O 1
ATOM 798 N N . MET A 1 100 ? 12.923 8.933 -10.485 1.00 91.00 100 MET A N 1
ATOM 799 C CA . MET A 1 100 ? 12.578 10.184 -9.813 1.00 91.00 100 MET A CA 1
ATOM 800 C C . MET A 1 100 ? 12.431 11.328 -10.822 1.00 91.00 100 MET A C 1
ATOM 802 O O . MET A 1 100 ? 13.249 11.423 -11.744 1.00 91.00 100 MET A O 1
ATOM 806 N N . PRO A 1 101 ? 11.443 12.227 -10.650 1.00 87.12 101 PRO A N 1
ATOM 807 C CA . PRO A 1 101 ? 11.287 13.378 -11.527 1.00 87.12 101 PRO A CA 1
ATOM 808 C C . PRO A 1 101 ? 12.513 14.298 -11.446 1.00 87.12 101 PRO A C 1
ATOM 810 O O . PRO A 1 101 ? 13.074 14.540 -10.372 1.00 87.12 101 PRO A O 1
ATOM 813 N N . ARG A 1 102 ? 12.913 14.831 -12.602 1.00 86.88 102 ARG A N 1
ATOM 814 C CA . ARG A 1 102 ? 14.029 15.774 -12.763 1.00 86.88 102 ARG A CA 1
ATOM 815 C C . ARG A 1 102 ? 13.518 17.138 -13.206 1.00 86.88 102 ARG A C 1
ATOM 817 O O . ARG A 1 102 ? 12.471 17.233 -13.848 1.00 86.88 102 ARG A O 1
ATOM 824 N N . ARG A 1 103 ? 14.249 18.204 -12.869 1.00 83.75 103 ARG A N 1
ATOM 825 C CA . ARG A 1 103 ? 13.896 19.559 -13.316 1.00 83.75 103 ARG A CA 1
ATOM 826 C C . ARG A 1 103 ? 14.181 19.681 -14.822 1.00 83.75 103 ARG A C 1
ATOM 828 O O . ARG A 1 103 ? 15.316 19.438 -15.218 1.00 83.75 103 ARG A O 1
ATOM 835 N N . PRO A 1 104 ? 13.226 20.118 -15.667 1.00 82.62 104 PRO A N 1
ATOM 836 C CA . PRO A 1 104 ? 13.444 20.186 -17.117 1.00 82.62 104 PRO A CA 1
ATOM 837 C C . PRO A 1 104 ? 14.638 21.055 -17.541 1.00 82.62 104 PRO A C 1
ATOM 839 O O . PRO A 1 104 ? 15.367 20.690 -18.453 1.00 82.62 104 PRO A O 1
ATOM 842 N N . ALA A 1 105 ? 14.856 22.185 -16.861 1.00 86.12 105 ALA A N 1
ATOM 843 C CA . ALA A 1 105 ? 15.973 23.095 -17.137 1.00 86.12 105 ALA A CA 1
ATOM 844 C C . ALA A 1 105 ? 17.294 22.691 -16.450 1.00 86.12 105 ALA A C 1
ATOM 846 O O . ALA A 1 105 ? 18.344 23.215 -16.804 1.00 86.12 105 ALA A O 1
ATOM 847 N N . HIS A 1 106 ? 17.241 21.775 -15.475 1.00 84.19 106 HIS A N 1
ATOM 848 C CA . HIS A 1 106 ? 18.389 21.328 -14.680 1.00 84.19 106 HIS A CA 1
ATOM 849 C C . HIS A 1 106 ? 18.266 19.816 -14.421 1.00 84.19 106 HIS A C 1
ATOM 851 O O . HIS A 1 106 ? 17.905 19.407 -13.317 1.00 84.19 106 HIS A O 1
ATOM 857 N N . PRO A 1 107 ? 18.493 18.965 -15.437 1.00 82.00 107 PRO A N 1
ATOM 858 C CA . PRO A 1 107 ? 18.206 17.531 -15.351 1.00 82.00 107 PRO A CA 1
ATOM 859 C C . PRO A 1 107 ? 19.047 16.798 -14.294 1.00 82.00 107 PRO A C 1
ATOM 861 O O . PRO A 1 107 ? 18.610 15.778 -13.758 1.00 82.00 107 PRO A O 1
ATOM 864 N N . ASP A 1 108 ? 20.211 17.344 -13.943 1.00 84.94 108 ASP A N 1
ATOM 865 C CA . ASP A 1 108 ? 21.071 16.812 -12.883 1.00 84.94 108 ASP A CA 1
ATOM 866 C C . ASP A 1 108 ? 20.530 17.111 -11.476 1.00 84.94 108 ASP A C 1
ATOM 868 O O . ASP A 1 108 ? 20.867 16.426 -10.508 1.00 84.94 108 ASP A O 1
ATOM 872 N N . GLU A 1 109 ? 19.612 18.072 -11.355 1.00 85.12 109 GLU A N 1
ATOM 873 C CA . GLU A 1 109 ? 18.997 18.460 -10.094 1.00 85.12 109 GLU A CA 1
ATOM 874 C C . GLU A 1 109 ? 17.702 17.683 -9.831 1.00 85.12 109 GLU A C 1
ATOM 876 O O . GLU A 1 109 ? 16.833 17.513 -10.696 1.00 85.12 109 GLU A O 1
ATOM 881 N N . ALA A 1 110 ? 17.551 17.219 -8.590 1.00 84.81 110 ALA A N 1
ATOM 882 C CA . ALA A 1 110 ? 16.303 16.631 -8.129 1.00 84.81 110 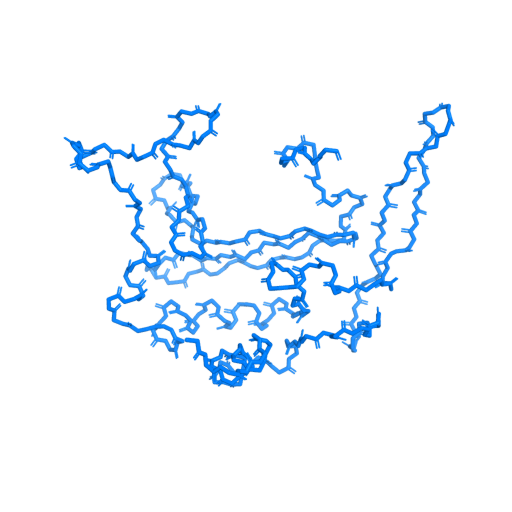ALA A CA 1
ATOM 883 C C . ALA A 1 110 ? 15.204 17.702 -8.05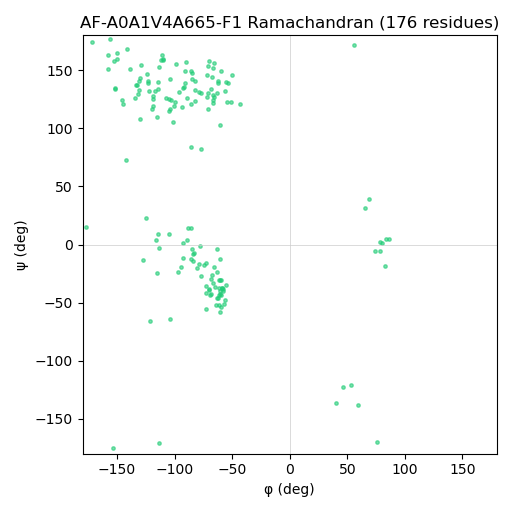2 1.00 84.81 110 ALA A C 1
ATOM 885 O O . ALA A 1 110 ? 15.449 18.841 -7.653 1.00 84.81 110 ALA A O 1
ATOM 886 N N . VAL A 1 111 ? 13.967 17.326 -8.381 1.00 87.19 111 VAL A N 1
ATOM 887 C CA . VAL A 1 111 ? 12.806 18.152 -8.025 1.00 87.19 111 VAL A CA 1
ATOM 888 C C . VAL A 1 111 ? 12.676 18.142 -6.499 1.00 87.19 111 VAL A C 1
ATOM 890 O O . VAL A 1 111 ? 12.618 17.050 -5.935 1.00 87.19 111 VAL A O 1
ATOM 893 N N . PRO A 1 112 ? 12.649 19.296 -5.811 1.00 85.06 112 PRO A N 1
ATOM 894 C CA . PRO A 1 112 ? 12.550 19.318 -4.360 1.00 85.06 112 PRO A CA 1
ATOM 895 C C . PRO A 1 112 ? 11.152 18.902 -3.891 1.00 85.06 112 PRO A C 1
ATOM 897 O O . PRO A 1 112 ? 10.138 19.220 -4.515 1.00 85.06 112 PRO A O 1
ATOM 900 N N . THR A 1 113 ? 11.097 18.231 -2.747 1.00 81.75 113 THR A N 1
ATOM 901 C CA . THR A 1 113 ? 9.858 17.963 -2.022 1.00 81.75 113 THR A CA 1
ATOM 902 C C . THR A 1 113 ? 9.282 19.287 -1.518 1.00 81.75 113 THR A C 1
ATOM 904 O O . THR A 1 113 ? 9.968 20.076 -0.858 1.00 81.75 113 THR A O 1
ATOM 907 N N . PHE A 1 114 ? 8.011 19.541 -1.843 1.00 77.25 114 PHE A N 1
ATOM 908 C CA . PHE A 1 114 ? 7.317 20.770 -1.462 1.00 77.25 114 PHE A CA 1
ATOM 909 C C . PHE A 1 114 ? 7.349 20.978 0.061 1.00 77.25 114 PHE A C 1
ATOM 911 O O . PHE A 1 114 ? 7.071 20.058 0.826 1.00 77.25 114 PHE A O 1
ATOM 918 N N . GLY A 1 115 ? 7.696 22.191 0.495 1.00 79.94 115 GLY A N 1
ATOM 919 C CA . GLY A 1 115 ? 7.735 22.587 1.907 1.00 79.94 115 GLY A CA 1
ATOM 920 C C . GLY A 1 115 ? 9.004 22.205 2.677 1.00 79.94 115 GLY A C 1
ATOM 921 O O . GLY A 1 115 ? 9.264 22.815 3.708 1.00 79.94 115 GLY A O 1
ATOM 922 N N . SER A 1 116 ? 9.817 21.259 2.191 1.00 80.19 116 SER A N 1
ATOM 923 C CA . SER A 1 116 ? 11.017 20.800 2.912 1.00 80.19 116 SER A CA 1
ATOM 924 C C . SER A 1 116 ? 12.335 21.109 2.197 1.00 80.19 116 SER A C 1
ATOM 926 O O . SER A 1 116 ? 13.371 21.203 2.850 1.00 80.19 116 SER A O 1
ATOM 928 N N . GLY A 1 117 ? 12.315 21.264 0.867 1.00 80.38 117 GLY A N 1
ATOM 929 C CA . GLY A 1 117 ? 13.515 21.535 0.063 1.00 80.38 117 GLY A CA 1
ATOM 930 C C . GLY A 1 117 ? 14.439 20.326 -0.129 1.00 80.38 117 GLY A C 1
ATOM 931 O O . GLY A 1 117 ? 15.383 20.403 -0.912 1.00 80.38 117 GLY A O 1
ATOM 932 N N . TRP A 1 118 ? 14.153 19.196 0.526 1.00 82.94 118 TRP A N 1
ATOM 933 C CA . TRP A 1 118 ? 14.861 17.933 0.315 1.00 82.94 118 TRP A CA 1
ATOM 934 C C . TRP A 1 118 ? 14.624 17.393 -1.098 1.00 82.94 118 TRP A C 1
ATOM 936 O O . TRP A 1 118 ? 13.586 17.699 -1.688 1.00 82.94 118 TRP A O 1
ATOM 946 N N . PRO A 1 119 ? 15.519 16.546 -1.641 1.00 84.62 119 PRO A N 1
ATOM 947 C CA . PRO A 1 119 ? 15.270 15.854 -2.901 1.00 84.62 119 PRO A CA 1
ATOM 948 C C . PRO A 1 119 ? 13.906 15.157 -2.906 1.00 84.62 119 PRO A C 1
ATOM 950 O O . PRO A 1 119 ? 13.431 14.681 -1.873 1.00 84.62 119 PRO A O 1
ATOM 953 N N . GLY A 1 120 ? 13.262 15.120 -4.070 1.00 85.12 120 GLY A N 1
ATOM 954 C CA . GLY A 1 120 ? 11.981 14.455 -4.258 1.00 85.12 120 GLY A CA 1
ATOM 955 C C . GLY A 1 120 ? 12.043 13.004 -3.795 1.00 85.12 120 GLY A C 1
ATOM 956 O O . GLY A 1 120 ? 13.023 12.310 -4.051 1.00 85.12 120 GLY A O 1
ATOM 957 N N . GLN A 1 121 ? 10.982 12.553 -3.130 1.00 88.06 121 GLN A N 1
ATOM 958 C CA . GLN A 1 121 ? 10.864 11.186 -2.607 1.00 88.06 121 GLN A CA 1
ATOM 959 C C . GLN A 1 121 ? 9.731 10.390 -3.259 1.00 88.06 121 GLN A C 1
ATOM 961 O O . GLN A 1 121 ? 9.492 9.257 -2.867 1.00 88.06 121 GLN A O 1
ATOM 966 N N . TYR A 1 122 ? 9.037 10.954 -4.252 1.00 89.81 122 TYR A N 1
ATOM 967 C CA . TYR A 1 122 ? 7.878 10.336 -4.897 1.00 89.81 122 TYR A CA 1
ATOM 968 C C . TYR A 1 122 ? 8.120 10.105 -6.391 1.00 89.81 122 TYR A C 1
ATOM 970 O O . TYR A 1 122 ? 8.479 11.029 -7.120 1.00 89.81 122 TYR A O 1
ATOM 978 N N . SER A 1 123 ? 7.885 8.873 -6.833 1.00 91.62 123 SER A N 1
ATOM 979 C CA . SER A 1 123 ? 7.869 8.446 -8.234 1.00 91.62 123 SER A CA 1
ATOM 980 C C . SER A 1 123 ? 6.449 8.032 -8.643 1.00 91.62 123 SER A C 1
ATOM 982 O O . SER A 1 123 ? 5.482 8.231 -7.897 1.00 91.62 123 SER A O 1
ATOM 984 N N . ALA A 1 124 ? 6.291 7.436 -9.829 1.00 91.69 124 ALA A N 1
ATOM 985 C CA . ALA A 1 124 ? 5.005 6.917 -10.277 1.00 91.69 124 ALA A CA 1
ATOM 986 C C . ALA A 1 124 ? 4.469 5.827 -9.319 1.00 91.69 124 ALA A C 1
ATOM 988 O O . ALA A 1 124 ? 4.902 4.674 -9.321 1.00 91.69 124 ALA A O 1
ATOM 989 N N . GLY A 1 125 ? 3.493 6.215 -8.491 1.00 86.56 125 GLY A N 1
ATOM 990 C CA . GLY A 1 125 ? 2.727 5.332 -7.609 1.00 86.56 125 GLY A CA 1
ATOM 991 C C . GLY A 1 125 ? 3.400 4.936 -6.290 1.00 86.56 125 GLY A C 1
ATOM 992 O O . GLY A 1 125 ? 2.808 4.154 -5.544 1.00 86.56 125 GLY A O 1
ATOM 993 N N . ARG A 1 126 ? 4.612 5.421 -5.984 1.00 90.25 126 ARG A N 1
ATOM 994 C CA . ARG A 1 126 ? 5.402 4.986 -4.815 1.00 90.25 126 ARG A CA 1
ATOM 995 C C . ARG A 1 126 ? 6.305 6.095 -4.285 1.00 90.25 126 ARG A C 1
ATOM 997 O O . ARG A 1 126 ? 6.544 7.089 -4.966 1.00 90.25 126 ARG A O 1
ATOM 1004 N N . SER A 1 127 ? 6.813 5.904 -3.073 1.00 91.31 127 SER A N 1
ATOM 1005 C CA . SER A 1 127 ? 7.905 6.701 -2.526 1.00 91.31 127 SER A CA 1
ATOM 1006 C C . SER A 1 127 ? 9.195 5.894 -2.416 1.00 91.31 127 SER A C 1
ATOM 1008 O O . SER A 1 127 ? 9.167 4.659 -2.392 1.00 91.31 127 SER A O 1
ATOM 1010 N N . VAL A 1 128 ? 10.319 6.598 -2.338 1.00 91.56 128 VAL A N 1
ATOM 1011 C CA . VAL A 1 128 ? 11.630 6.035 -2.026 1.00 91.56 128 VAL A CA 1
ATOM 1012 C C . VAL A 1 128 ? 12.150 6.624 -0.724 1.00 91.56 128 VAL A C 1
ATOM 1014 O O . VAL A 1 128 ? 12.131 7.837 -0.517 1.00 91.56 128 VAL A O 1
ATOM 1017 N N . GLU A 1 129 ? 12.628 5.747 0.145 1.00 87.44 129 GLU A N 1
ATOM 1018 C CA . GLU A 1 129 ? 13.370 6.107 1.343 1.00 87.44 129 GLU A CA 1
ATOM 1019 C C . GLU A 1 129 ? 14.801 5.593 1.209 1.00 87.44 129 GLU A C 1
ATOM 1021 O O . GLU A 1 129 ? 15.032 4.454 0.796 1.00 87.44 129 GLU A O 1
ATOM 1026 N N . HIS A 1 130 ? 15.769 6.443 1.537 1.00 85.12 130 HIS A N 1
ATOM 1027 C CA . HIS A 1 130 ? 17.179 6.087 1.505 1.00 85.12 130 HIS A CA 1
ATOM 1028 C C . HIS A 1 130 ? 17.671 5.866 2.930 1.00 85.12 130 HIS A C 1
ATOM 1030 O O . HIS A 1 130 ? 17.704 6.798 3.731 1.00 85.12 130 HIS A O 1
ATOM 1036 N N . SER A 1 131 ? 18.090 4.639 3.227 1.00 80.75 131 SER A N 1
ATOM 1037 C CA . SER A 1 131 ? 18.797 4.310 4.462 1.00 80.75 131 SER A CA 1
ATOM 1038 C C . SER A 1 131 ? 20.206 3.867 4.105 1.00 80.75 131 SER A C 1
ATOM 1040 O O . SER A 1 131 ? 20.408 2.815 3.494 1.00 80.75 131 SER A O 1
ATOM 1042 N N . GLN A 1 132 ? 21.190 4.705 4.439 1.00 84.00 132 GLN A N 1
ATOM 1043 C CA . GLN A 1 132 ? 22.578 4.530 4.006 1.00 84.00 132 GLN A CA 1
ATOM 1044 C C . GLN A 1 132 ? 22.658 4.370 2.473 1.00 84.00 132 GLN A C 1
ATOM 1046 O O . GLN A 1 132 ? 22.214 5.244 1.733 1.00 84.00 132 GLN A O 1
ATOM 1051 N N . ALA A 1 133 ? 23.201 3.251 1.989 1.00 83.12 133 ALA A N 1
ATOM 1052 C CA . ALA A 1 133 ? 23.312 2.934 0.567 1.00 83.12 133 ALA A CA 1
ATOM 1053 C C . ALA A 1 133 ? 22.091 2.177 0.002 1.00 83.12 133 ALA A C 1
ATOM 1055 O O . ALA A 1 133 ? 22.109 1.764 -1.157 1.00 83.12 133 ALA A O 1
ATOM 1056 N N . ILE A 1 134 ? 21.043 1.953 0.801 1.00 87.69 134 ILE A N 1
ATOM 1057 C CA . ILE A 1 134 ? 19.882 1.146 0.418 1.00 87.69 134 ILE A CA 1
ATOM 1058 C C . ILE A 1 134 ? 18.706 2.060 0.072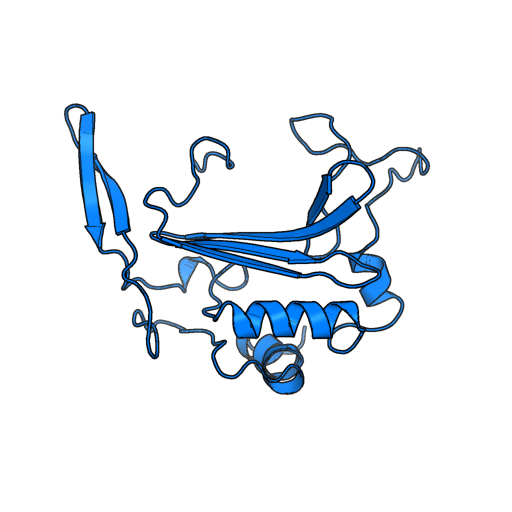 1.00 87.69 134 ILE A C 1
ATOM 1060 O O . ILE A 1 134 ? 18.265 2.858 0.896 1.00 87.69 134 ILE A O 1
ATOM 1064 N N . ALA A 1 135 ? 18.173 1.898 -1.141 1.00 90.69 135 ALA A N 1
ATOM 1065 C CA . ALA A 1 135 ? 16.922 2.518 -1.565 1.00 90.69 135 ALA A CA 1
ATOM 1066 C C . ALA A 1 135 ? 15.749 1.556 -1.328 1.00 90.69 135 ALA A C 1
ATOM 1068 O O . ALA A 1 135 ? 15.689 0.466 -1.912 1.00 90.69 135 ALA A O 1
ATOM 1069 N N . PHE A 1 136 ? 14.815 1.972 -0.479 1.00 92.50 136 PHE A N 1
ATOM 1070 C CA . PHE A 1 136 ? 13.608 1.233 -0.150 1.00 92.50 136 PHE A CA 1
ATOM 1071 C C . PHE A 1 136 ? 12.405 1.866 -0.845 1.00 92.50 136 PHE A C 1
ATOM 1073 O O . PHE A 1 136 ? 12.036 3.005 -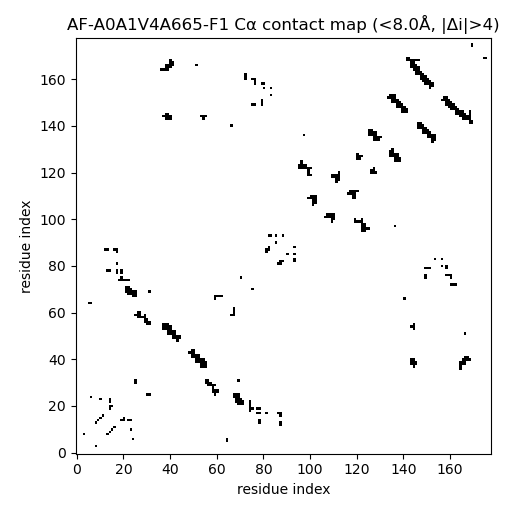0.574 1.00 92.50 136 PHE A O 1
ATOM 1080 N N . TRP A 1 137 ? 11.793 1.123 -1.765 1.00 94.25 137 TRP A N 1
ATOM 1081 C CA . TRP A 1 137 ? 10.693 1.606 -2.592 1.00 94.25 137 TRP A CA 1
ATOM 1082 C C . TRP A 1 137 ? 9.369 1.105 -2.041 1.00 94.25 137 TRP A C 1
ATOM 1084 O O . TRP A 1 137 ? 9.102 -0.100 -2.008 1.00 94.25 137 TRP A O 1
ATOM 1094 N N . GLY A 1 138 ? 8.488 2.016 -1.656 1.00 93.75 138 GLY A N 1
ATOM 1095 C CA . GLY A 1 138 ? 7.374 1.683 -0.785 1.00 93.75 138 GLY A CA 1
ATOM 1096 C C . GLY A 1 138 ? 6.155 2.572 -0.925 1.00 93.75 138 GLY A C 1
ATOM 1097 O O . GLY A 1 138 ? 6.050 3.426 -1.804 1.00 93.75 138 GLY A O 1
ATOM 1098 N N . LYS A 1 139 ? 5.199 2.298 -0.048 1.00 93.06 139 LYS A N 1
ATOM 1099 C CA . LYS A 1 139 ? 4.013 3.104 0.184 1.00 93.06 139 LYS A CA 1
ATOM 1100 C C . LYS A 1 139 ? 3.587 2.885 1.632 1.00 93.06 139 LYS A C 1
ATOM 1102 O O . LYS A 1 139 ? 3.512 1.747 2.092 1.00 93.06 139 LYS A O 1
ATOM 1107 N N . SER A 1 140 ? 3.276 3.970 2.323 1.00 90.62 140 SER A N 1
ATOM 1108 C CA . SER A 1 140 ? 2.520 3.937 3.571 1.00 90.62 140 SER A CA 1
ATOM 1109 C C . SER A 1 140 ? 1.050 4.267 3.313 1.00 90.62 140 SER A C 1
ATOM 1111 O O . SER A 1 140 ? 0.693 4.927 2.323 1.00 90.62 140 SER A O 1
ATOM 1113 N N . GLY A 1 141 ? 0.190 3.796 4.204 1.00 89.00 141 GLY A N 1
ATOM 1114 C CA . GLY A 1 141 ? -1.229 4.101 4.234 1.00 89.00 141 GLY A CA 1
ATOM 1115 C C . GLY A 1 141 ? -1.730 3.999 5.664 1.00 89.00 141 GLY A C 1
ATOM 1116 O O . GLY A 1 141 ? -1.429 3.032 6.358 1.00 89.00 141 GLY A O 1
ATOM 1117 N N . SER A 1 142 ? -2.492 4.996 6.088 1.00 88.06 142 SER A N 1
ATOM 1118 C CA . SER A 1 142 ? -3.060 5.030 7.427 1.00 88.06 142 SER A CA 1
ATOM 1119 C C . SER A 1 142 ? -4.526 5.410 7.351 1.00 88.06 142 SER A C 1
ATOM 1121 O O . SER A 1 142 ? -4.913 6.301 6.587 1.00 88.06 142 SER A O 1
ATOM 1123 N N . ARG A 1 143 ? -5.323 4.697 8.136 1.00 86.25 143 ARG A N 1
ATOM 1124 C CA . ARG A 1 143 ? -6.755 4.879 8.341 1.00 86.25 143 ARG A CA 1
ATOM 1125 C C . ARG A 1 143 ? -7.085 4.631 9.808 1.00 86.25 143 ARG A C 1
ATOM 1127 O O . ARG A 1 143 ? -6.231 4.169 10.559 1.00 86.25 143 ARG A O 1
ATOM 1134 N N . TYR A 1 144 ? -8.296 4.992 10.222 1.00 87.62 144 TYR A N 1
ATOM 1135 C CA . TYR A 1 144 ? -8.728 4.835 11.610 1.00 87.62 144 TYR A CA 1
ATOM 1136 C C . TYR A 1 144 ? -8.475 3.406 12.088 1.00 87.62 144 TYR A C 1
ATOM 1138 O O . TYR A 1 144 ? -8.924 2.457 11.451 1.00 87.62 144 TYR A O 1
ATOM 1146 N N . GLY A 1 145 ? -7.699 3.264 13.162 1.00 90.88 145 GLY A N 1
ATOM 1147 C CA . GLY A 1 145 ? -7.350 1.967 13.729 1.00 90.88 145 GLY A CA 1
ATOM 1148 C C . GLY A 1 145 ? -6.253 1.183 13.021 1.00 90.88 145 GLY A C 1
ATOM 1149 O O . GLY A 1 145 ? -5.866 0.148 13.552 1.00 90.88 145 GLY A O 1
ATOM 1150 N N . TYR A 1 146 ? -5.722 1.630 11.874 1.00 91.69 146 TYR A N 1
ATOM 1151 C CA . TYR A 1 146 ? -4.749 0.858 11.0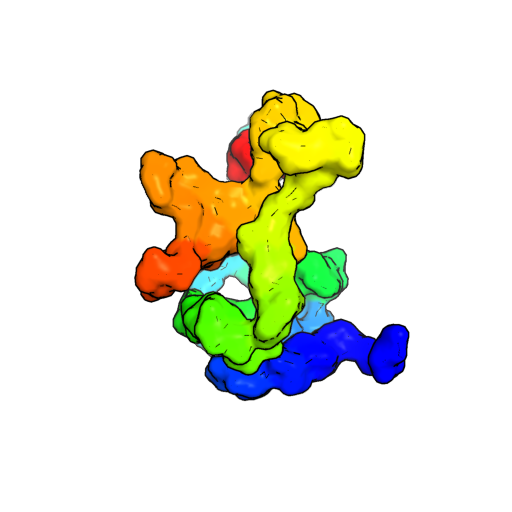91 1.00 91.69 146 TYR A CA 1
ATOM 1152 C C . TYR A 1 146 ? -3.711 1.748 10.399 1.00 91.69 146 TYR A C 1
ATOM 1154 O O . TYR A 1 146 ? -4.037 2.599 9.573 1.00 91.69 146 TYR A O 1
ATOM 1162 N N . THR A 1 147 ? -2.431 1.482 10.648 1.00 93.06 147 THR A N 1
ATOM 1163 C CA . THR A 1 147 ? -1.318 2.028 9.862 1.00 93.06 147 THR A CA 1
ATOM 1164 C C . THR A 1 147 ? -0.541 0.888 9.234 1.00 93.06 147 THR A C 1
ATOM 1166 O O . THR A 1 147 ? -0.085 -0.025 9.915 1.00 93.06 147 THR A O 1
ATOM 1169 N N . THR A 1 148 ? -0.387 0.943 7.917 1.00 93.38 148 THR A N 1
ATOM 1170 C CA . THR A 1 148 ? 0.303 -0.062 7.116 1.00 93.38 148 THR A CA 1
ATOM 1171 C C . THR A 1 148 ? 1.430 0.585 6.330 1.00 93.38 148 THR A C 1
ATOM 1173 O O . THR A 1 148 ? 1.263 1.653 5.735 1.00 93.38 148 THR A O 1
ATOM 1176 N N . ALA A 1 149 ? 2.570 -0.094 6.259 1.00 93.25 149 ALA A N 1
ATOM 1177 C CA . ALA A 1 149 ? 3.600 0.229 5.287 1.00 93.25 149 ALA A CA 1
ATOM 1178 C C . ALA A 1 149 ? 4.048 -1.023 4.545 1.00 93.25 149 ALA A C 1
ATOM 1180 O O . ALA A 1 149 ? 4.140 -2.122 5.097 1.00 93.25 149 ALA A O 1
ATOM 1181 N N . VAL A 1 150 ? 4.328 -0.826 3.263 1.00 95.06 150 VAL A N 1
ATOM 1182 C CA . VAL A 1 150 ? 4.837 -1.851 2.363 1.00 95.06 150 VAL A CA 1
ATOM 1183 C C . VAL A 1 150 ? 6.038 -1.281 1.632 1.00 95.06 150 VAL A C 1
ATOM 1185 O O . VAL A 1 150 ? 6.011 -0.137 1.177 1.00 95.06 150 VAL A O 1
ATOM 1188 N N . GLY A 1 151 ? 7.071 -2.079 1.425 1.00 93.94 151 GLY A N 1
ATOM 1189 C CA . GLY A 1 151 ? 8.114 -1.717 0.481 1.00 93.94 151 GLY A CA 1
ATOM 1190 C C . GLY A 1 151 ? 9.101 -2.834 0.235 1.00 93.94 151 GLY A C 1
ATOM 1191 O O . GLY A 1 151 ? 9.021 -3.901 0.845 1.00 93.94 151 GLY A O 1
ATOM 1192 N N . ALA A 1 152 ? 9.999 -2.595 -0.711 1.00 94.25 152 ALA A N 1
ATOM 1193 C CA . ALA A 1 152 ? 11.080 -3.509 -1.006 1.00 94.25 152 ALA A CA 1
ATOM 1194 C C . ALA A 1 152 ? 12.296 -2.785 -1.591 1.00 94.25 152 ALA A C 1
ATOM 1196 O O . ALA A 1 152 ? 12.180 -1.709 -2.184 1.00 94.25 152 ALA A O 1
ATOM 1197 N N . THR A 1 153 ? 13.463 -3.410 -1.473 1.00 93.12 153 THR A N 1
ATOM 1198 C CA . THR A 1 153 ? 14.626 -3.073 -2.304 1.00 93.12 153 THR A CA 1
ATOM 1199 C C . THR A 1 153 ? 14.404 -3.542 -3.739 1.00 93.12 153 THR A C 1
ATOM 1201 O O . THR A 1 153 ? 13.652 -4.487 -3.983 1.00 93.12 153 THR A O 1
ATOM 1204 N N . ARG A 1 154 ? 15.056 -2.886 -4.705 1.00 87.81 154 ARG A N 1
ATOM 1205 C CA . ARG A 1 154 ? 14.937 -3.256 -6.121 1.00 87.81 154 ARG A CA 1
ATOM 1206 C C . ARG A 1 154 ? 15.685 -4.559 -6.424 1.00 87.81 154 ARG A C 1
ATOM 1208 O O . ARG A 1 154 ? 15.049 -5.518 -6.844 1.00 87.81 154 ARG A O 1
ATOM 1215 N N . ASP A 1 155 ? 16.985 -4.620 -6.114 1.00 83.06 155 ASP A N 1
ATOM 1216 C CA . ASP A 1 155 ? 17.855 -5.752 -6.463 1.00 83.06 155 ASP A CA 1
ATOM 1217 C C . ASP A 1 155 ? 18.921 -6.051 -5.380 1.00 83.06 155 ASP A C 1
ATOM 1219 O O . ASP A 1 155 ? 19.739 -5.180 -5.084 1.00 83.06 155 ASP A O 1
ATOM 1223 N N . PRO A 1 156 ? 18.960 -7.268 -4.793 1.00 81.69 156 PRO A N 1
ATOM 1224 C CA . PRO A 1 156 ? 17.901 -8.278 -4.827 1.00 81.69 156 PRO A CA 1
ATOM 1225 C C . PRO A 1 156 ? 16.659 -7.788 -4.056 1.00 81.69 156 PRO A C 1
ATOM 1227 O O . PRO A 1 156 ? 16.801 -7.021 -3.099 1.00 81.69 156 PRO A O 1
ATOM 1230 N N . PRO A 1 157 ? 15.443 -8.242 -4.410 1.00 81.19 157 PRO A N 1
ATOM 1231 C CA . PRO A 1 157 ? 14.228 -7.805 -3.738 1.00 81.19 157 PRO A CA 1
ATOM 1232 C C . PRO A 1 157 ? 14.128 -8.381 -2.325 1.00 81.19 157 PRO A C 1
ATOM 1234 O O . PRO A 1 157 ? 13.996 -9.593 -2.144 1.00 81.19 157 PRO A O 1
ATOM 1237 N N . ARG A 1 158 ? 14.148 -7.493 -1.332 1.00 91.25 158 ARG A N 1
ATOM 1238 C CA . ARG A 1 158 ? 13.858 -7.775 0.076 1.00 91.25 158 ARG A CA 1
ATOM 1239 C C . ARG A 1 158 ? 12.672 -6.921 0.488 1.00 91.25 158 ARG A C 1
ATOM 1241 O O . ARG A 1 158 ? 12.767 -5.698 0.423 1.00 91.25 158 ARG A O 1
ATOM 1248 N N . SER A 1 159 ? 11.568 -7.561 0.849 1.00 94.25 159 SER A N 1
ATOM 1249 C CA . SER A 1 159 ? 10.326 -6.910 1.257 1.00 94.25 159 SER A CA 1
ATOM 1250 C C . SER A 1 159 ? 10.271 -6.683 2.762 1.00 94.25 159 SER A C 1
ATOM 1252 O O . SER A 1 159 ? 10.795 -7.467 3.549 1.00 94.25 159 SER A O 1
ATOM 1254 N N . LEU A 1 160 ? 9.580 -5.616 3.151 1.00 94.25 160 LEU A N 1
ATOM 1255 C CA . LEU A 1 160 ? 9.014 -5.458 4.482 1.00 94.25 160 LEU A CA 1
ATOM 1256 C C . LEU A 1 160 ? 7.566 -5.019 4.313 1.00 94.25 160 LEU A C 1
ATOM 1258 O O . LEU A 1 160 ? 7.267 -4.074 3.576 1.00 94.25 160 LEU A O 1
ATOM 1262 N N . VAL A 1 161 ? 6.675 -5.719 5.001 1.00 96.75 161 VAL A N 1
ATOM 1263 C CA . VAL A 1 161 ? 5.264 -5.374 5.090 1.00 96.75 161 VAL A CA 1
ATOM 1264 C C . VAL A 1 161 ? 4.846 -5.489 6.542 1.00 96.75 161 VAL A C 1
ATOM 1266 O O . VAL A 1 161 ? 5.024 -6.540 7.154 1.00 96.75 161 VAL A O 1
ATOM 1269 N N . TYR A 1 162 ? 4.266 -4.425 7.083 1.00 95.12 162 TYR A N 1
ATOM 1270 C CA . TYR A 1 162 ? 3.678 -4.445 8.414 1.00 95.12 162 TYR A CA 1
ATOM 1271 C C . TYR A 1 162 ? 2.360 -3.682 8.427 1.00 95.12 162 TYR A C 1
ATOM 1273 O O . TYR A 1 162 ? 2.165 -2.733 7.669 1.00 95.12 162 TYR A O 1
ATOM 1281 N N . SER A 1 163 ? 1.478 -4.099 9.328 1.00 93.69 163 SER A N 1
ATOM 1282 C CA . SER A 1 163 ? 0.288 -3.358 9.722 1.00 93.69 163 SER A CA 1
ATOM 1283 C C . SER A 1 163 ? 0.252 -3.323 11.240 1.00 93.69 163 SER A C 1
ATOM 1285 O O . SER A 1 163 ? 0.462 -4.350 11.884 1.00 93.69 163 SER A O 1
ATOM 1287 N N . VAL A 1 164 ? 0.009 -2.147 11.800 1.00 92.62 164 VAL A N 1
ATOM 1288 C CA . VAL A 1 164 ? -0.138 -1.929 13.237 1.00 92.62 164 VAL A CA 1
ATOM 1289 C C . VAL A 1 164 ? -1.490 -1.289 13.510 1.00 92.62 164 VAL A C 1
ATOM 1291 O O . VAL A 1 164 ? -1.938 -0.425 12.749 1.00 92.62 164 VAL A O 1
ATOM 1294 N N . ASN A 1 165 ? -2.136 -1.708 14.596 1.00 90.62 165 ASN A N 1
ATOM 1295 C CA . ASN A 1 165 ? -3.393 -1.127 15.049 1.00 90.62 165 ASN A CA 1
ATOM 1296 C C . ASN A 1 165 ? -3.098 0.215 15.736 1.00 90.62 165 ASN A C 1
ATOM 1298 O O . ASN A 1 165 ? -2.902 0.280 16.947 1.00 90.62 165 ASN A O 1
ATOM 1302 N N . ALA A 1 166 ? -2.937 1.266 14.931 1.00 84.50 166 ALA A N 1
ATOM 1303 C CA . ALA A 1 166 ? -2.582 2.599 15.401 1.00 84.50 166 ALA A CA 1
ATOM 1304 C C . ALA A 1 166 ? -3.824 3.342 15.897 1.00 84.50 166 ALA A C 1
ATOM 1306 O O . ALA A 1 166 ? -4.826 3.399 15.188 1.00 84.50 166 ALA A O 1
ATOM 1307 N N . THR A 1 167 ? -3.716 3.960 17.073 1.00 86.81 167 THR A N 1
ATOM 1308 C CA . THR A 1 167 ? -4.795 4.748 17.684 1.00 86.81 167 THR A CA 1
ATOM 1309 C C . THR A 1 167 ? -4.873 6.182 17.168 1.00 86.81 167 THR A C 1
ATOM 1311 O O . THR A 1 167 ? -5.837 6.890 17.442 1.00 86.81 167 THR A O 1
ATOM 1314 N N . ASP A 1 168 ? -3.895 6.585 16.360 1.00 80.62 168 ASP A N 1
ATOM 1315 C CA . ASP A 1 168 ? -3.852 7.842 15.626 1.00 80.62 168 ASP A CA 1
ATOM 1316 C C . ASP A 1 168 ? -3.514 7.548 14.158 1.00 80.62 168 ASP A C 1
ATOM 1318 O O . ASP A 1 168 ? -2.385 7.185 13.814 1.00 80.62 168 ASP A O 1
ATOM 1322 N N . ALA A 1 169 ? -4.513 7.706 13.284 1.00 60.66 169 ALA A N 1
ATOM 1323 C CA . ALA A 1 169 ? -4.418 7.459 11.847 1.00 60.66 169 ALA A CA 1
ATOM 1324 C C . ALA A 1 169 ? -3.426 8.373 11.098 1.00 60.66 169 ALA A C 1
ATOM 1326 O O . ALA A 1 169 ? -3.247 8.204 9.889 1.00 60.66 169 ALA A O 1
ATOM 1327 N N . LYS A 1 170 ? -2.790 9.351 11.750 1.00 60.69 170 LYS A N 1
ATOM 1328 C CA . LYS A 1 170 ? -1.733 10.164 11.133 1.00 60.69 170 LYS A CA 1
ATOM 1329 C C . LYS A 1 170 ? -0.446 10.224 11.947 1.00 60.69 170 LYS A C 1
ATOM 1331 O O . LYS A 1 170 ? 0.578 10.589 11.387 1.00 60.69 170 LYS A O 1
ATOM 1336 N N . GLY A 1 171 ? -0.421 9.807 13.204 1.00 51.34 171 GLY A N 1
ATOM 1337 C CA . GLY A 1 171 ? 0.754 10.032 14.042 1.00 51.34 171 GLY A CA 1
ATOM 1338 C C . GLY A 1 171 ? 1.132 11.522 14.109 1.00 51.34 171 GLY A C 1
ATOM 1339 O O . GLY A 1 171 ? 0.626 12.382 13.389 1.00 51.34 171 GLY A O 1
ATOM 1340 N N . ARG A 1 172 ? 2.080 11.863 14.977 1.00 49.31 172 ARG A N 1
ATOM 1341 C CA . ARG A 1 172 ? 2.466 13.274 15.160 1.00 49.31 172 ARG A CA 1
ATOM 1342 C C . ARG A 1 172 ? 3.270 13.857 13.990 1.00 49.31 172 ARG A C 1
ATOM 1344 O O . ARG A 1 172 ? 3.343 15.077 13.869 1.00 49.31 172 ARG A O 1
ATOM 1351 N N . ASP A 1 173 ? 3.805 12.994 13.124 1.00 50.97 173 ASP A N 1
ATOM 1352 C CA . ASP A 1 173 ? 4.769 13.354 12.077 1.00 50.97 173 ASP A CA 1
ATOM 1353 C C . ASP A 1 173 ? 4.243 13.194 10.634 1.00 50.97 173 ASP A C 1
ATOM 1355 O O . ASP A 1 173 ? 4.956 13.544 9.692 1.00 50.97 173 ASP A O 1
ATOM 1359 N N . LEU A 1 174 ? 3.016 12.691 10.407 1.00 51.50 174 LEU A N 1
ATOM 1360 C CA . LEU A 1 174 ? 2.410 12.725 9.064 1.00 51.50 174 LEU A CA 1
ATOM 1361 C C . LEU A 1 174 ? 1.613 14.017 8.864 1.00 51.50 174 LEU A C 1
ATOM 1363 O O . LEU A 1 174 ? 1.175 14.660 9.815 1.00 51.50 174 LEU A O 1
ATOM 1367 N N . ASN A 1 175 ? 1.425 14.398 7.595 1.00 38.66 175 ASN A N 1
ATOM 1368 C CA . ASN A 1 175 ? 0.731 15.62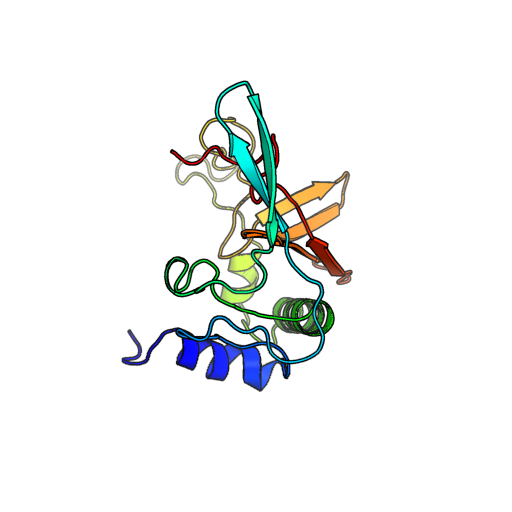8 7.205 1.00 38.66 175 ASN A CA 1
ATOM 1369 C C . ASN A 1 175 ? -0.546 15.858 8.026 1.00 38.66 175 ASN A C 1
ATOM 1371 O O . ASN A 1 175 ? -1.478 15.049 7.953 1.00 38.66 175 ASN A O 1
ATOM 1375 N N . ARG A 1 176 ? -0.596 17.005 8.720 1.00 33.50 176 ARG A N 1
ATOM 1376 C CA . ARG A 1 176 ? -1.823 17.551 9.307 1.00 33.50 176 ARG A CA 1
ATOM 1377 C C . ARG A 1 176 ? -2.876 17.661 8.208 1.00 33.50 176 ARG A C 1
ATOM 1379 O O . ARG A 1 176 ? -2.644 18.314 7.192 1.00 33.50 176 ARG A O 1
ATOM 1386 N N . THR A 1 177 ? -4.014 17.010 8.400 1.00 34.75 177 THR A N 1
ATOM 1387 C CA . THR A 1 177 ? -5.216 17.309 7.621 1.00 34.75 177 THR A CA 1
ATOM 1388 C C . THR A 1 177 ? -5.962 18.454 8.294 1.00 34.75 177 THR A C 1
ATOM 1390 O O . THR A 1 177 ? -5.820 18.641 9.502 1.00 34.75 177 THR A O 1
ATOM 1393 N N . ALA A 1 178 ? -6.652 19.247 7.473 1.00 34.19 178 ALA A N 1
ATOM 1394 C CA . ALA A 1 178 ? -7.416 20.420 7.887 1.00 34.19 178 ALA A CA 1
ATOM 1395 C C . ALA A 1 178 ? -8.432 20.110 8.994 1.00 34.19 178 ALA A C 1
ATOM 1397 O O . ALA A 1 178 ? -8.946 18.967 9.008 1.00 34.19 178 ALA A O 1
#

Solvent-accessible surface area (backbone atoms only — not comparable to full-atom values): 10466 Å² total; per-residue (Å²): 134,91,89,66,61,68,66,60,50,44,40,66,58,40,31,57,77,59,63,28,86,67,48,48,70,53,60,80,47,33,73,74,84,72,95,76,81,82,14,32,29,62,40,85,42,86,93,78,46,72,44,80,38,83,40,55,66,51,65,38,57,89,43,44,97,80,63,32,71,47,67,43,57,68,41,54,47,44,46,49,58,35,39,78,69,46,69,62,42,50,68,71,67,39,53,44,40,77,39,70,63,53,32,90,95,42,66,90,42,62,35,55,32,86,97,71,68,45,66,51,43,58,32,62,93,32,33,53,46,75,58,89,94,44,58,37,42,25,50,76,52,55,39,71,6,33,35,34,42,40,33,27,31,79,83,77,72,49,75,50,57,52,74,44,72,27,46,53,46,50,56,96,84,42,83,82,75,132

Radius of gyration: 18.24 Å; Cα contacts (8 Å, |Δi|>4): 295; chains: 1; bounding box: 44×37×49 Å

Secondary structure (DSSP, 8-state):
--SS-HHHHHIIIIIHHHT-TT-B--TT--SPPSS-PPPEEEEE-GGG-EEEEE-SS---GGGGGGT--B--HHHHHHHHHHHHTTSSS-THHHHHHT---EETTEEEEEPBPTTT-SBP-EETTEEEEEETTEEEEEEEEEETTEEEEEEEESSS--EEEEEE--SSSSTTTS----

Organism: NCBI:txid83656

Sequence (178 aa):
MTGHRHEAEVERRVLGPAGLRYSYFPDADTDIRGPHNDGYQEFPKAGGEVELRDVTRWSQTESWAAGHLTSTTTDLERSLHRLFRGRIVRGPALEEMFTMPRRPAHPDEAVPTFGSGWPGQYSAGRSVEHSQAIAFWGKSGSRYGYTTAVGATRDPPRSLVYSVNATDAKGRDLNRTA

Nearest PDB structures (foldseek):
  4y7p-assembly2_A  TM=8.870E-01  e=9.554E-10  Bacillus cereus
  1pwd-assembly1_A  TM=8.811E-01  e=4.817E-09  Streptomyces sp. R61
  3wwx-assembly1_A  TM=8.327E-01  e=6.122E-09  Streptomyces sp. 82F2
  8aji-assembly3_C  TM=7.568E-01  e=1.725E-04  Lactiplantibacillus plantarum
  1ei5-assembly1_A  TM=7.349E-01  e=6.070E-04  Brucella anthropi

Foldseek 3Di:
DPPDFVQVVCVVQACVQLVQPLKHFCQQFQARPDDDDWAWAWDADPPGDIDIDTRSGDGLVVCRPNDRMDGDLVSLQSSQVCLLVCNRPHDPRSVQQVDADADPVGRVDADADPPPRHGDQGTVPWGWDDDPPFTWTWDWFFDGQKTWIWTFTNPPTDIDIDMGRDNHRAPPPRDDDD

InterPro domains:
  IPR001466 Beta-lactamase-related [PF00144] (2-171)
  IPR012338 Beta-lactamase/transpeptidase-like [G3DSA:3.40.710.10] (1-177)
  IPR012338 Beta-lactamase/transpeptidase-like [SSF56601] (2-173)

pLDDT: mean 88.42, std 11.54, range [33.5, 98.19]